Protein AF-A0A383E109-F1 (afdb_monomer_lite)

Sequence (233 aa):
NTAIGGTLKYITQDADLDGRSVMSASGLGFDLGLLAPLPRGFRLGVAIQDLGGTSIGHDGGVSEQIFDARWRIGIAHKPVEGLTLAADVDDHLRLGAEYWIRGQLALRAGLRTVLDTPESRGDATTPSVGFGVKYRFATLEYAYEQHPVLDATHYTSLSLAYNSKIVEIKDATVRPNPIFRSLYPHYQESEFFDVVLSNSSPQPLDVTVGLMLPRTMSVPHTERVTLPPQSTE

Foldseek 3Di:
DKDKDKDKDKDWDWDDDPNDTPWTWIWIKMKIKIWDADPPAKIKIKIKIRVPFTWIQTPVGDIDRPDDIWIKIKMWGDPDPQWIWMWMDTQKTKTKIWGADVVFKIKIKMWIAGDPDPVCRPQRIKIKIKIWGDDDQKIWIWMWIPHSPDHIDIDIDIGGHDDPPQKDFPDKDFADDPDDPVCVVVVVPDDGIDTDMAGAAQQWDWDKDWADDPPPDPGTDIDIDTHHGHDPD

pLDDT: mean 80.36, std 13.73, range [40.09, 97.25]

Organism: NCBI:txid408172

Radius of gyration: 26.91 Å; chains: 1; bounding box: 82×35×68 Å

Secondary structure (DSSP, 8-state):
--EEEEEEEEEEEEEEETTEEEEEEEEEEEEEEEEEEEGGGEEEEEEEESTT-EEEEETTS-EEEEE--EEEEEEEE--STTEEEEEEESSEEEEEEEEEETTTEEEEEEEEEE-S-TT-TTTSEEEEEEEEEEETTEEEEEEEE--SSSPPEEEEEEEE-----SEEEEEEEE------GGGTTHHHHS--EEEEEEE-SSS-EEEEEEE--TTT-SS-EEEEEEEPPPP--

Structure (mmCIF, N/CA/C/O backbone):
data_AF-A0A383E109-F1
#
_entry.id   AF-A0A383E109-F1
#
loop_
_atom_site.group_PDB
_atom_site.id
_atom_site.type_symbol
_atom_site.label_atom_id
_atom_site.label_alt_id
_atom_site.label_comp_id
_atom_site.label_asym_id
_atom_site.label_entity_id
_atom_site.label_seq_id
_atom_site.pdbx_PDB_ins_code
_atom_site.Cartn_x
_atom_site.Cartn_y
_atom_site.Cartn_z
_atom_site.occupancy
_atom_site.B_iso_or_equiv
_atom_site.auth_seq_id
_atom_site.auth_comp_id
_atom_site.auth_asym_id
_atom_site.auth_atom_id
_atom_site.pdbx_PDB_model_num
ATOM 1 N N . ASN A 1 1 ? -13.876 13.480 0.488 1.00 76.38 1 ASN A N 1
ATOM 2 C CA . ASN A 1 1 ? -13.069 12.237 0.472 1.00 76.38 1 ASN A CA 1
ATOM 3 C C . ASN A 1 1 ? -12.192 12.056 -0.764 1.00 76.38 1 ASN A C 1
ATOM 5 O O . ASN A 1 1 ? -11.519 11.037 -0.833 1.00 76.38 1 ASN A O 1
ATOM 9 N N . THR A 1 2 ? -12.148 12.992 -1.715 1.00 89.44 2 THR A N 1
ATOM 10 C CA . THR A 1 2 ? -11.113 12.974 -2.761 1.00 89.44 2 THR A CA 1
ATOM 11 C C . THR A 1 2 ? -9.800 13.484 -2.176 1.00 89.44 2 THR A C 1
ATOM 13 O O . THR A 1 2 ? -9.819 14.465 -1.432 1.00 89.44 2 THR A O 1
ATOM 16 N N . ALA A 1 3 ? -8.693 12.817 -2.484 1.00 93.31 3 ALA A N 1
ATOM 17 C CA . ALA A 1 3 ? -7.350 13.200 -2.067 1.00 93.31 3 ALA A CA 1
ATOM 18 C C . ALA A 1 3 ? -6.482 13.468 -3.299 1.00 93.31 3 ALA A C 1
ATOM 20 O O . ALA A 1 3 ? -6.615 12.791 -4.318 1.00 93.31 3 ALA A O 1
ATOM 21 N N . ILE A 1 4 ? -5.600 14.455 -3.184 1.00 94.19 4 ILE A N 1
ATOM 22 C CA . ILE A 1 4 ? -4.602 14.804 -4.193 1.00 94.19 4 ILE A CA 1
ATOM 23 C C . ILE A 1 4 ? -3.247 14.784 -3.489 1.00 94.19 4 ILE A C 1
ATOM 25 O O . ILE A 1 4 ? -3.134 15.268 -2.362 1.00 94.19 4 ILE A O 1
ATOM 29 N N . GLY A 1 5 ? -2.246 14.195 -4.131 1.00 92.69 5 GLY A N 1
ATOM 30 C CA . GLY A 1 5 ? -0.878 14.120 -3.636 1.00 92.69 5 GLY A CA 1
ATOM 31 C C . GLY A 1 5 ? 0.108 14.519 -4.724 1.00 92.69 5 GLY A C 1
ATOM 32 O O . GLY A 1 5 ? -0.150 14.315 -5.908 1.00 92.69 5 GLY A O 1
ATOM 33 N N . GLY A 1 6 ? 1.234 15.087 -4.311 1.00 93.19 6 GLY A N 1
ATOM 34 C CA . GLY A 1 6 ? 2.374 15.362 -5.177 1.00 93.19 6 GLY A CA 1
ATOM 35 C C . GLY A 1 6 ? 3.647 14.826 -4.539 1.00 93.19 6 GLY A C 1
ATOM 36 O O . GLY A 1 6 ? 3.724 14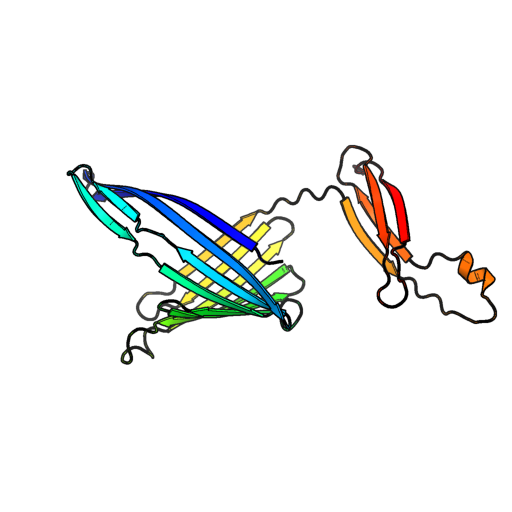.694 -3.315 1.00 93.19 6 GLY A O 1
ATOM 37 N N . THR A 1 7 ? 4.639 14.475 -5.348 1.00 92.75 7 THR A N 1
ATOM 38 C CA . THR A 1 7 ? 5.936 13.994 -4.855 1.00 92.75 7 THR A CA 1
ATOM 39 C C . THR A 1 7 ? 7.057 14.564 -5.709 1.00 92.75 7 THR A C 1
ATOM 41 O O . THR A 1 7 ? 6.952 14.592 -6.929 1.00 92.75 7 THR A O 1
ATOM 44 N N . LEU A 1 8 ? 8.127 15.015 -5.055 1.00 89.38 8 LEU A N 1
ATOM 45 C CA . LEU A 1 8 ? 9.370 15.429 -5.697 1.00 89.38 8 LEU A CA 1
ATOM 46 C C . LEU A 1 8 ? 10.432 14.367 -5.409 1.00 89.38 8 LEU A C 1
ATOM 48 O O . LEU A 1 8 ? 10.624 13.983 -4.254 1.00 89.38 8 LEU A O 1
ATOM 52 N N . LYS A 1 9 ? 11.110 13.902 -6.453 1.00 87.69 9 LYS A N 1
ATOM 53 C CA . LYS A 1 9 ? 12.189 12.918 -6.373 1.00 87.69 9 LYS A CA 1
ATOM 54 C C . LYS A 1 9 ? 13.491 13.563 -6.824 1.00 87.69 9 LYS A C 1
ATOM 56 O O . LYS A 1 9 ? 13.505 14.281 -7.820 1.00 87.69 9 LYS A O 1
ATOM 61 N N . TYR A 1 10 ? 14.574 13.260 -6.120 1.00 85.38 10 TYR A N 1
ATOM 62 C CA . TYR A 1 10 ? 15.937 13.528 -6.563 1.00 85.38 10 TYR A CA 1
ATOM 63 C C . TYR A 1 10 ? 16.624 12.183 -6.774 1.00 85.38 10 TYR A C 1
ATOM 65 O O . TYR A 1 10 ? 16.681 11.370 -5.850 1.00 85.38 10 TYR A O 1
ATOM 73 N N . ILE A 1 11 ? 17.057 11.927 -8.004 1.00 82.38 11 ILE A N 1
ATOM 74 C CA . ILE A 1 11 ? 17.643 10.657 -8.429 1.00 82.38 11 ILE A CA 1
ATOM 75 C C . ILE A 1 11 ? 19.121 10.899 -8.686 1.00 82.38 11 ILE A C 1
ATOM 77 O O . ILE A 1 11 ? 19.476 11.839 -9.391 1.00 82.38 11 ILE A O 1
ATOM 81 N N . THR A 1 12 ? 19.962 10.037 -8.127 1.00 81.69 12 THR A N 1
ATOM 82 C CA . THR A 1 12 ? 21.400 9.986 -8.391 1.00 81.69 12 THR A CA 1
ATOM 83 C C . THR A 1 12 ? 21.756 8.585 -8.855 1.00 81.69 12 THR A C 1
ATOM 85 O O . THR A 1 12 ? 21.369 7.608 -8.211 1.00 81.69 12 THR A O 1
ATOM 88 N N . GLN A 1 13 ? 22.479 8.487 -9.960 1.00 77.94 13 GLN A N 1
ATOM 89 C CA . GLN A 1 13 ? 22.936 7.240 -10.538 1.00 77.94 13 GLN A CA 1
ATOM 90 C C . GLN A 1 13 ? 24.437 7.326 -10.757 1.00 77.94 13 GLN A C 1
ATOM 92 O O . GLN A 1 13 ? 24.917 8.198 -11.476 1.00 77.94 13 GLN A O 1
ATOM 97 N N . ASP A 1 14 ? 25.145 6.377 -10.161 1.00 79.00 14 ASP A N 1
ATOM 98 C CA . ASP A 1 14 ? 26.567 6.182 -10.371 1.00 79.00 14 ASP A CA 1
ATOM 99 C C . ASP A 1 14 ? 26.779 4.764 -10.907 1.00 79.00 14 ASP A C 1
ATOM 101 O O . ASP A 1 14 ? 26.267 3.792 -10.342 1.00 79.00 14 ASP A O 1
ATOM 105 N N . ALA A 1 15 ? 27.504 4.646 -12.016 1.00 76.19 15 ALA A N 1
ATOM 106 C CA . ALA A 1 15 ? 27.939 3.377 -12.578 1.00 76.19 15 ALA A CA 1
ATOM 107 C C . ALA A 1 15 ? 29.466 3.369 -12.692 1.00 76.19 15 ALA A C 1
ATOM 109 O O . ALA A 1 15 ? 30.075 4.220 -13.348 1.00 76.19 15 ALA A O 1
ATOM 110 N N . ASP A 1 16 ? 30.068 2.375 -12.049 1.00 77.62 16 ASP A N 1
ATOM 111 C CA . ASP A 1 16 ? 31.503 2.128 -12.056 1.00 77.62 16 ASP A CA 1
ATOM 112 C C . ASP A 1 16 ? 31.782 0.856 -12.866 1.00 77.62 16 ASP A C 1
ATOM 114 O O . ASP A 1 16 ? 31.075 -0.148 -12.723 1.00 77.62 16 ASP A O 1
ATOM 118 N N . LEU A 1 17 ? 32.792 0.905 -13.733 1.00 67.00 17 LEU A N 1
ATOM 119 C CA . LEU A 1 17 ? 33.285 -0.254 -14.465 1.00 67.00 17 LEU A CA 1
ATOM 120 C C . LEU A 1 17 ? 34.799 -0.338 -14.258 1.00 67.00 17 LEU A C 1
ATOM 122 O O . LEU A 1 17 ? 35.546 0.548 -14.672 1.00 67.00 17 LEU A O 1
ATOM 126 N N . ASP A 1 18 ? 35.244 -1.407 -13.599 1.00 72.25 18 ASP A N 1
ATOM 127 C CA . ASP A 1 18 ? 36.653 -1.670 -13.278 1.00 72.25 18 ASP A CA 1
ATOM 128 C C . ASP A 1 18 ? 37.367 -0.536 -12.502 1.00 72.25 18 ASP A C 1
ATOM 130 O O . ASP A 1 18 ? 38.551 -0.261 -12.716 1.00 72.25 18 ASP A O 1
ATOM 134 N N . GLY A 1 19 ? 36.665 0.121 -11.569 1.00 64.44 19 GLY A N 1
ATOM 135 C CA . GLY A 1 19 ? 37.231 1.156 -10.690 1.00 64.44 19 GLY A CA 1
ATOM 136 C C . GLY A 1 19 ? 37.414 2.515 -11.370 1.00 64.44 19 GLY A C 1
ATOM 137 O O . GLY A 1 19 ? 38.199 3.351 -10.908 1.00 64.44 19 GLY A O 1
ATOM 138 N N . ARG A 1 20 ? 36.725 2.729 -12.493 1.00 57.44 20 ARG A N 1
ATOM 139 C CA . ARG A 1 20 ? 36.582 4.017 -13.165 1.00 57.44 20 ARG A CA 1
ATOM 140 C C . ARG A 1 20 ? 35.095 4.328 -13.253 1.00 57.44 20 ARG A C 1
ATOM 142 O O . ARG A 1 20 ? 34.349 3.616 -13.917 1.00 57.44 20 ARG A O 1
ATOM 149 N N . SER A 1 21 ? 34.692 5.434 -12.633 1.00 57.88 21 SER A N 1
ATOM 150 C CA . SER A 1 21 ? 33.349 5.988 -12.805 1.00 57.88 21 SER A CA 1
ATOM 151 C C . SER A 1 21 ? 33.123 6.295 -14.288 1.00 57.88 21 SER A C 1
ATOM 153 O O . SER A 1 21 ? 33.803 7.151 -14.861 1.00 57.88 21 SER A O 1
ATOM 155 N N . VAL A 1 22 ? 32.229 5.534 -14.922 1.00 62.44 22 VAL A N 1
ATOM 156 C CA . VAL A 1 22 ? 31.880 5.674 -16.346 1.00 62.44 22 VAL A CA 1
ATOM 157 C C . VAL A 1 22 ? 30.635 6.545 -16.501 1.00 62.44 22 VAL A C 1
ATOM 159 O O . VAL A 1 22 ? 30.441 7.170 -17.542 1.00 62.44 22 VAL A O 1
ATOM 162 N N . MET A 1 23 ? 29.802 6.624 -15.461 1.00 60.00 23 MET A N 1
ATOM 163 C CA . MET A 1 23 ? 28.564 7.391 -15.475 1.00 60.00 23 MET A CA 1
ATOM 164 C C . MET A 1 23 ? 28.286 7.932 -14.075 1.00 60.00 23 MET A C 1
ATOM 166 O O . MET A 1 23 ? 28.129 7.154 -13.142 1.00 60.00 23 MET A O 1
ATOM 170 N N . SER A 1 24 ? 28.199 9.254 -13.948 1.00 65.62 24 SER A N 1
ATOM 171 C CA . SER A 1 24 ? 27.553 9.920 -12.817 1.00 65.62 24 SER A CA 1
ATOM 172 C C . SER A 1 24 ? 26.467 10.832 -13.369 1.00 65.62 24 SER A C 1
ATOM 174 O O . SER A 1 24 ? 26.611 11.423 -14.449 1.00 65.62 24 SER A O 1
ATOM 176 N N . ALA A 1 25 ? 25.329 10.825 -12.694 1.00 65.50 25 ALA A N 1
ATOM 177 C CA . ALA A 1 25 ? 24.072 11.283 -13.239 1.00 65.50 25 ALA A CA 1
ATOM 178 C C . ALA A 1 25 ? 23.155 11.726 -12.093 1.00 65.50 25 ALA A C 1
ATOM 180 O O . ALA A 1 25 ? 22.870 10.941 -11.193 1.00 65.50 25 ALA A O 1
ATOM 181 N N . SER A 1 26 ? 22.653 12.964 -12.120 1.00 71.94 26 SER A N 1
ATOM 182 C CA . SER A 1 26 ? 21.590 13.402 -11.209 1.00 71.94 26 SER A CA 1
ATOM 183 C C . SER A 1 26 ? 20.429 14.074 -11.936 1.00 71.94 26 SER A C 1
ATOM 185 O O . SER A 1 26 ? 20.621 14.734 -12.957 1.00 71.94 26 SER A O 1
ATOM 187 N N . GLY A 1 27 ? 19.216 13.894 -11.413 1.00 74.00 27 GLY A N 1
ATOM 188 C CA . GLY A 1 27 ? 17.994 14.421 -12.011 1.00 74.00 27 GLY A CA 1
ATOM 189 C C . GLY A 1 27 ? 16.880 14.640 -10.993 1.00 74.00 27 GLY A C 1
ATOM 190 O O . GLY A 1 27 ? 16.868 14.056 -9.907 1.00 74.00 27 GLY A O 1
ATOM 191 N N . LEU A 1 28 ? 15.928 15.497 -11.357 1.00 79.88 28 LEU A N 1
ATOM 192 C CA . LEU A 1 28 ? 14.710 15.741 -10.588 1.00 79.88 28 LEU A CA 1
ATOM 193 C C . LEU A 1 28 ? 13.506 15.140 -11.320 1.00 79.88 28 LEU A C 1
ATOM 195 O O . LEU A 1 28 ? 13.397 15.235 -12.542 1.00 79.88 28 LEU A O 1
ATOM 199 N N . GLY A 1 29 ? 12.601 14.528 -10.565 1.00 82.81 29 GLY A N 1
ATOM 200 C CA . GLY A 1 29 ? 11.341 13.980 -11.063 1.00 82.81 29 GLY A CA 1
ATOM 201 C C . GLY A 1 29 ? 10.171 14.492 -10.236 1.00 82.81 29 GLY A C 1
ATOM 202 O O . GLY A 1 29 ? 10.306 14.717 -9.029 1.00 82.81 29 GLY A O 1
ATOM 203 N N . PHE A 1 30 ? 9.023 14.690 -10.876 1.00 87.62 30 PHE A N 1
ATOM 204 C CA . PHE A 1 30 ? 7.805 15.140 -10.212 1.00 87.6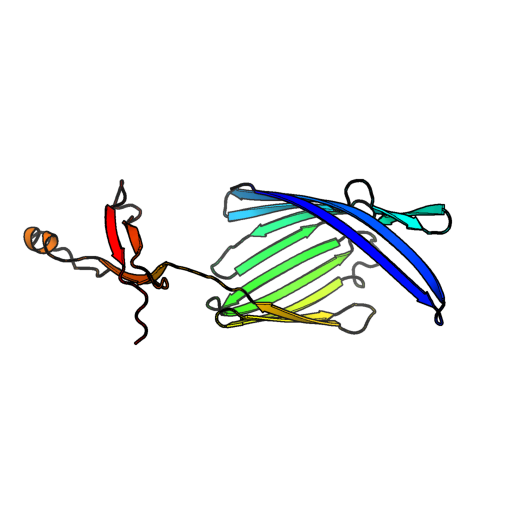2 30 PHE A CA 1
ATOM 205 C C . PHE A 1 30 ? 6.634 14.215 -10.532 1.00 87.62 30 PHE A C 1
ATOM 207 O O . PHE A 1 30 ? 6.348 13.948 -11.697 1.00 87.62 30 PHE A O 1
ATOM 214 N N . ASP A 1 31 ? 5.926 13.785 -9.491 1.00 90.56 31 ASP A N 1
ATOM 215 C CA . ASP A 1 31 ? 4.759 12.915 -9.596 1.00 90.56 31 ASP A CA 1
ATOM 216 C C . ASP A 1 31 ? 3.510 13.610 -9.054 1.00 90.56 31 ASP A C 1
ATOM 218 O O . ASP A 1 31 ? 3.563 14.356 -8.069 1.00 90.56 31 ASP A O 1
ATOM 222 N N . LEU A 1 32 ? 2.363 13.276 -9.641 1.00 92.88 32 LEU A N 1
ATOM 223 C CA . LEU A 1 32 ? 1.038 13.688 -9.192 1.00 92.88 32 LEU A CA 1
ATOM 224 C C . LEU A 1 32 ? 0.111 12.483 -9.062 1.00 92.88 32 LEU A C 1
ATOM 226 O O . LEU A 1 32 ? 0.072 11.611 -9.927 1.00 92.88 32 LEU A O 1
ATOM 230 N N . GLY A 1 33 ? -0.686 12.461 -7.999 1.00 93.44 33 GLY A N 1
ATOM 231 C CA . GLY A 1 33 ? -1.667 11.415 -7.737 1.00 93.44 33 GLY A CA 1
ATOM 232 C C . GLY A 1 33 ? -3.016 11.981 -7.315 1.00 93.44 33 GLY A C 1
ATOM 233 O O . GLY A 1 33 ? -3.094 12.943 -6.552 1.00 93.44 33 GLY A O 1
ATOM 234 N N . LEU A 1 34 ? -4.091 11.352 -7.777 1.00 94.69 34 LEU A N 1
ATOM 235 C CA . LEU A 1 34 ? -5.465 11.631 -7.381 1.00 94.69 34 LEU A CA 1
ATOM 236 C C . LEU A 1 34 ? -6.141 10.330 -6.951 1.00 94.69 34 LEU A C 1
ATOM 238 O O . LEU A 1 34 ? -6.096 9.331 -7.664 1.00 94.69 34 LEU A O 1
ATOM 242 N N . LEU A 1 35 ? -6.814 10.356 -5.803 1.00 95.38 35 LEU A N 1
ATOM 243 C CA . LEU A 1 35 ? -7.632 9.254 -5.305 1.00 95.38 35 LEU A CA 1
ATOM 244 C C . LEU A 1 35 ? -9.052 9.755 -5.042 1.00 95.38 35 LEU A C 1
ATOM 246 O O . LEU A 1 35 ? -9.264 10.618 -4.191 1.00 95.38 35 LEU A O 1
ATOM 250 N N . ALA A 1 36 ? -10.036 9.189 -5.734 1.00 93.50 36 ALA A N 1
ATOM 251 C CA . ALA A 1 36 ? -11.440 9.553 -5.598 1.00 93.50 36 ALA A CA 1
ATOM 252 C C . ALA A 1 36 ? -12.293 8.335 -5.201 1.00 93.50 36 ALA A C 1
ATOM 254 O O . ALA A 1 36 ? -12.221 7.289 -5.848 1.00 93.50 36 ALA A O 1
ATOM 255 N N . PRO A 1 37 ? -13.134 8.430 -4.157 1.00 93.06 37 PRO A N 1
ATOM 256 C CA . PRO A 1 37 ? -14.138 7.410 -3.890 1.00 93.06 37 PRO A CA 1
ATOM 257 C C . PRO A 1 37 ? -15.280 7.522 -4.905 1.00 93.06 37 PRO A C 1
ATOM 259 O O . PRO A 1 37 ? -15.771 8.615 -5.188 1.00 93.06 37 PRO A O 1
ATOM 262 N N . LEU A 1 38 ? -15.734 6.383 -5.413 1.00 90.88 38 LEU A N 1
ATOM 263 C CA . LEU A 1 38 ? -16.896 6.263 -6.286 1.00 90.88 38 LEU A CA 1
ATOM 264 C C . LEU A 1 38 ? -18.084 5.655 -5.514 1.00 90.88 38 LEU A C 1
ATOM 266 O O . LEU A 1 38 ? -17.898 5.013 -4.472 1.00 90.88 38 LEU A O 1
ATOM 270 N N . PRO A 1 39 ? -19.324 5.830 -6.009 1.00 87.25 39 PRO A N 1
ATOM 271 C CA . PRO A 1 39 ? -20.499 5.174 -5.442 1.00 87.25 39 PRO A CA 1
ATOM 272 C C . PRO A 1 39 ? -20.322 3.651 -5.351 1.00 87.25 39 PRO A C 1
ATOM 274 O O . PRO A 1 39 ? -19.577 3.057 -6.126 1.00 87.25 39 PRO A O 1
ATOM 277 N N . ARG A 1 40 ? -21.055 3.002 -4.434 1.00 84.12 40 ARG A N 1
ATOM 278 C CA . ARG A 1 40 ? -21.027 1.537 -4.217 1.00 84.12 40 ARG A CA 1
ATOM 279 C C . ARG A 1 40 ? -19.680 0.984 -3.718 1.00 84.12 40 ARG A C 1
ATOM 281 O O . ARG A 1 40 ? -19.381 -0.184 -3.924 1.00 84.12 40 ARG A O 1
ATOM 288 N N . GLY A 1 41 ? -18.868 1.806 -3.048 1.00 84.25 41 GLY A N 1
ATOM 289 C CA . GLY A 1 41 ? -17.635 1.349 -2.393 1.00 84.25 41 GLY A CA 1
ATOM 290 C C . GLY A 1 41 ? -16.455 1.115 -3.341 1.00 84.25 41 GLY A C 1
ATOM 291 O O . GLY A 1 41 ? -15.490 0.453 -2.959 1.00 84.25 41 GLY A O 1
ATOM 292 N N . PHE A 1 42 ? -16.519 1.640 -4.566 1.00 91.88 42 PHE A N 1
ATOM 293 C CA . PHE A 1 42 ? -15.377 1.680 -5.477 1.00 91.88 42 PHE A CA 1
ATOM 294 C C . PHE A 1 42 ? -14.443 2.843 -5.130 1.00 91.88 42 PHE A C 1
ATOM 296 O O . PHE A 1 42 ? -14.856 3.858 -4.564 1.00 91.88 42 PHE A O 1
ATOM 303 N N . ARG A 1 43 ? -13.167 2.712 -5.476 1.00 94.00 43 ARG A N 1
ATOM 304 C CA . ARG A 1 43 ? -12.165 3.779 -5.392 1.00 94.00 43 ARG A CA 1
ATOM 305 C C . ARG A 1 43 ? -11.420 3.839 -6.707 1.00 94.00 43 ARG A C 1
ATOM 307 O O . ARG A 1 43 ? -10.978 2.803 -7.183 1.00 94.00 43 ARG A O 1
ATOM 314 N N . LEU A 1 44 ? -11.287 5.031 -7.261 1.00 94.75 44 LEU A N 1
ATOM 315 C CA . LEU A 1 44 ? -10.520 5.298 -8.464 1.00 94.75 44 LEU A CA 1
ATOM 316 C C . LEU A 1 44 ? -9.232 6.021 -8.077 1.00 94.75 44 LEU A C 1
ATOM 318 O O . LEU A 1 44 ? -9.257 6.948 -7.265 1.00 94.75 44 LEU A O 1
ATOM 322 N N . GLY A 1 45 ? -8.121 5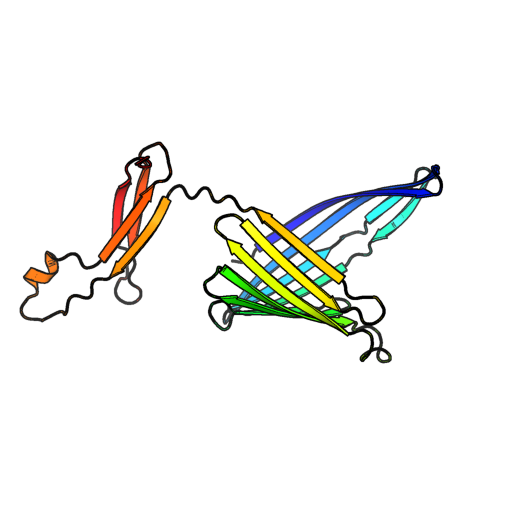.574 -8.641 1.00 94.44 45 GLY A N 1
ATOM 323 C CA . GLY A 1 45 ? -6.811 6.189 -8.509 1.00 94.44 45 GLY A CA 1
ATOM 324 C C . GLY A 1 45 ? -6.273 6.563 -9.881 1.00 94.44 45 GLY A C 1
ATOM 325 O O . GLY A 1 45 ? -6.385 5.780 -10.820 1.00 94.44 45 GLY A O 1
ATOM 326 N N . VAL A 1 46 ? -5.686 7.745 -9.993 1.00 94.44 46 VAL A N 1
ATOM 327 C CA . VAL A 1 46 ? -4.914 8.172 -11.162 1.00 94.44 46 VAL A CA 1
ATOM 328 C C . VAL A 1 46 ? -3.562 8.644 -10.662 1.00 94.44 46 VAL A C 1
ATOM 330 O O . VAL A 1 46 ? -3.503 9.415 -9.706 1.00 94.44 46 VAL A O 1
ATOM 333 N N . ALA A 1 47 ? -2.489 8.183 -11.286 1.00 93.19 47 ALA A N 1
ATOM 334 C CA . ALA A 1 47 ? -1.135 8.628 -11.004 1.00 93.19 47 ALA A CA 1
ATOM 335 C C . ALA A 1 47 ? -0.441 8.997 -12.313 1.00 93.19 47 ALA A C 1
ATOM 337 O O . ALA A 1 47 ? -0.576 8.292 -13.311 1.00 93.19 47 ALA A O 1
ATOM 338 N N . ILE A 1 48 ? 0.294 10.100 -12.295 1.00 90.00 48 ILE A N 1
ATOM 339 C CA . ILE A 1 48 ? 1.176 10.529 -13.374 1.00 90.00 48 ILE A CA 1
ATOM 340 C C . ILE A 1 48 ? 2.560 10.678 -12.752 1.00 90.00 48 ILE A C 1
ATOM 342 O O . ILE A 1 48 ? 2.717 11.393 -11.762 1.00 90.00 48 ILE A O 1
ATOM 346 N N . GLN A 1 49 ? 3.528 9.954 -13.292 1.00 86.12 49 GLN A N 1
ATOM 347 C CA . GLN A 1 49 ? 4.899 9.886 -12.805 1.00 86.12 49 GLN A CA 1
ATOM 348 C C . GLN A 1 49 ? 5.831 10.581 -13.791 1.00 86.12 49 GLN A C 1
ATOM 350 O O . GLN A 1 49 ? 5.603 10.524 -15.002 1.00 86.12 49 GLN A O 1
ATOM 355 N N . ASP A 1 50 ? 6.870 11.215 -13.251 1.00 80.00 50 ASP A N 1
ATOM 356 C CA . ASP A 1 50 ? 7.953 11.840 -14.016 1.00 80.00 50 ASP A CA 1
ATOM 357 C C . ASP A 1 50 ? 7.439 12.895 -15.025 1.00 80.00 50 ASP A C 1
ATOM 359 O O . ASP A 1 50 ? 7.805 12.946 -16.202 1.00 80.00 50 ASP A O 1
ATOM 363 N N . LEU A 1 51 ? 6.547 13.766 -14.537 1.00 69.69 51 LEU A N 1
ATOM 364 C CA . LEU A 1 51 ? 5.929 14.849 -15.299 1.00 69.69 51 LEU A CA 1
ATOM 365 C C . LEU A 1 51 ? 7.001 15.834 -15.802 1.00 69.69 51 LEU A C 1
ATOM 367 O O . LEU A 1 51 ? 7.629 16.533 -15.009 1.00 69.69 51 LEU A O 1
ATOM 371 N N . GLY A 1 52 ? 7.178 15.913 -17.124 1.00 60.66 52 GLY A N 1
ATOM 372 C CA . GLY A 1 52 ? 8.187 16.766 -17.767 1.00 60.66 52 GLY A CA 1
ATOM 373 C C . GLY A 1 52 ? 9.504 16.063 -18.112 1.00 60.66 52 GLY A C 1
ATOM 374 O O . GLY A 1 52 ? 10.365 16.703 -18.709 1.00 60.66 52 GLY A O 1
ATOM 375 N N . GLY A 1 53 ? 9.627 14.765 -17.803 1.00 59.38 53 GLY A N 1
ATOM 376 C CA . GLY A 1 53 ? 10.821 13.966 -18.066 1.00 59.38 53 GLY A CA 1
ATOM 377 C C . GLY A 1 53 ? 11.931 14.211 -17.046 1.00 59.38 53 GLY A C 1
ATOM 378 O O . GLY A 1 53 ? 12.255 15.351 -16.714 1.00 59.38 53 GLY A O 1
ATOM 379 N N . THR A 1 54 ? 12.550 13.141 -16.546 1.00 58.03 54 THR A N 1
ATOM 380 C CA . THR A 1 54 ? 13.760 13.283 -15.724 1.00 58.03 54 THR A CA 1
ATOM 381 C C . THR A 1 54 ? 14.964 13.355 -16.648 1.00 58.03 54 THR A C 1
ATOM 383 O O . THR A 1 54 ? 15.444 12.342 -17.157 1.00 58.03 54 THR A O 1
ATOM 386 N N . SER A 1 55 ? 15.427 14.579 -16.884 1.00 54.56 55 SER A N 1
ATOM 387 C CA . SER A 1 55 ? 16.666 14.835 -17.608 1.00 54.56 55 SER A CA 1
ATOM 388 C C . SER A 1 55 ? 17.841 14.750 -16.647 1.00 54.56 55 SER A C 1
ATOM 390 O O . SER A 1 55 ? 17.809 15.358 -15.574 1.00 54.56 55 SER A O 1
ATOM 392 N N . ILE A 1 56 ? 18.873 14.013 -17.039 1.00 57.78 56 ILE A N 1
ATOM 393 C CA . ILE A 1 56 ? 20.098 13.884 -16.265 1.00 57.78 56 ILE A CA 1
ATOM 394 C C . ILE A 1 56 ? 21.248 14.546 -17.021 1.00 57.78 56 ILE A C 1
ATOM 396 O O . ILE A 1 56 ? 21.474 14.265 -18.195 1.00 57.78 56 ILE A O 1
ATOM 400 N N . GLY A 1 57 ? 21.959 15.448 -16.342 1.00 54.38 57 GLY A N 1
ATOM 401 C CA . GLY A 1 57 ? 23.204 16.021 -16.840 1.00 54.38 57 GLY A CA 1
ATOM 402 C C . GLY A 1 57 ? 24.387 15.117 -16.507 1.00 54.38 57 GLY A C 1
ATOM 403 O O . GLY A 1 57 ? 24.617 14.820 -15.336 1.00 54.38 57 GLY A O 1
ATOM 404 N N . HIS A 1 58 ? 25.134 14.701 -17.528 1.00 54.59 58 HIS A N 1
ATOM 405 C CA . HIS A 1 58 ? 26.416 14.020 -17.360 1.00 54.59 58 HIS A CA 1
ATOM 406 C C . HIS A 1 58 ? 27.567 15.027 -17.265 1.00 54.59 58 HIS A C 1
ATOM 408 O O . HIS A 1 58 ? 27.547 16.055 -17.946 1.00 54.59 58 HIS A O 1
ATOM 414 N N . ASP A 1 59 ? 28.627 14.690 -16.522 1.00 50.66 59 ASP A N 1
ATOM 415 C CA . ASP A 1 59 ? 29.853 15.506 -16.405 1.00 50.66 59 ASP A CA 1
ATOM 416 C C . ASP A 1 59 ? 30.538 15.796 -17.763 1.00 50.66 59 ASP A C 1
ATOM 418 O O . ASP A 1 59 ? 31.349 16.712 -17.880 1.00 50.66 59 ASP A O 1
ATOM 422 N N . GLY A 1 60 ? 30.176 15.057 -18.821 1.00 52.59 60 GLY A N 1
ATOM 423 C CA . GLY A 1 60 ? 30.594 15.291 -20.209 1.00 52.59 60 GLY A CA 1
ATOM 424 C C . GLY A 1 60 ? 29.761 16.316 -20.999 1.00 52.59 60 GLY A C 1
ATOM 425 O O . GLY A 1 60 ? 30.010 16.489 -22.191 1.00 52.59 60 GLY A O 1
ATOM 426 N N . GLY A 1 61 ? 28.770 16.978 -20.390 1.00 47.50 61 GLY A N 1
ATOM 427 C CA . GLY A 1 61 ? 27.960 18.025 -21.034 1.00 47.50 61 GLY A CA 1
ATOM 428 C C . GLY A 1 61 ? 26.816 17.527 -21.930 1.00 47.50 61 GLY A C 1
ATOM 429 O O . GLY A 1 61 ? 26.191 18.331 -22.620 1.00 47.50 61 GLY A O 1
ATOM 430 N N . VAL A 1 62 ? 26.522 16.224 -21.921 1.00 49.06 62 VAL A N 1
ATOM 431 C CA . VAL A 1 62 ? 25.373 15.628 -22.621 1.00 49.06 62 VAL A CA 1
ATOM 432 C C . VAL A 1 62 ? 24.238 15.432 -21.617 1.00 49.06 62 VAL A C 1
ATOM 434 O O . VAL A 1 62 ? 24.450 14.905 -20.527 1.00 49.06 62 VAL A O 1
ATOM 437 N N . SER A 1 63 ? 23.045 15.898 -21.983 1.00 50.84 63 SER A N 1
ATOM 438 C CA . SER A 1 63 ? 21.822 15.767 -21.193 1.00 50.84 63 SER A CA 1
ATOM 439 C C . SER A 1 63 ? 20.937 14.710 -21.842 1.00 50.84 63 SER A C 1
ATOM 441 O O . SER A 1 63 ? 20.523 14.899 -22.986 1.00 50.84 63 SER A O 1
ATOM 443 N N . GLU A 1 64 ? 20.654 13.617 -21.138 1.00 54.81 64 GLU A N 1
ATOM 444 C CA . GLU A 1 64 ? 19.792 12.534 -21.626 1.00 54.81 64 GLU A CA 1
ATOM 445 C C . GLU A 1 64 ? 18.525 12.440 -20.767 1.00 54.81 64 GLU A C 1
ATOM 447 O O . GLU A 1 64 ? 18.566 12.575 -19.541 1.00 54.81 64 GLU A O 1
ATOM 452 N N . GLN A 1 65 ? 17.377 12.255 -21.419 1.00 53.75 65 GLN A N 1
ATOM 453 C CA . GLN A 1 65 ? 16.103 12.031 -20.746 1.00 53.75 65 GLN A CA 1
ATOM 454 C C . GLN A 1 65 ? 15.993 10.540 -20.416 1.00 53.75 65 GLN A C 1
ATOM 456 O O . GLN A 1 65 ? 15.809 9.723 -21.310 1.00 53.75 65 GLN A O 1
ATOM 461 N N . ILE A 1 66 ? 16.138 10.189 -19.136 1.00 56.28 66 ILE A N 1
ATOM 462 C CA . ILE A 1 66 ? 16.249 8.783 -18.700 1.00 56.28 66 ILE A CA 1
ATOM 463 C C . ILE A 1 66 ? 14.878 8.166 -18.400 1.00 56.28 66 ILE A C 1
ATOM 465 O O . ILE A 1 66 ? 14.676 6.965 -18.579 1.00 56.28 66 ILE A O 1
ATOM 469 N N . PHE A 1 67 ? 13.917 8.982 -17.964 1.00 59.78 67 PHE A N 1
ATOM 470 C CA . PHE A 1 67 ? 12.560 8.527 -17.677 1.00 59.78 67 PHE A CA 1
ATOM 471 C C . PHE A 1 67 ? 11.532 9.317 -18.485 1.00 59.78 67 PHE A C 1
ATOM 473 O O . PHE A 1 67 ? 11.450 10.546 -18.391 1.00 59.78 67 PHE A O 1
ATOM 480 N N . ASP A 1 68 ? 10.737 8.581 -19.262 1.00 64.81 68 ASP A N 1
ATOM 481 C CA . ASP A 1 68 ? 9.541 9.089 -19.926 1.00 64.81 68 ASP A CA 1
ATOM 482 C C . ASP A 1 68 ? 8.389 9.247 -18.934 1.00 64.81 68 ASP A C 1
ATOM 484 O O . ASP A 1 68 ? 8.262 8.481 -17.976 1.00 64.81 68 ASP A O 1
ATOM 488 N N . ALA A 1 69 ? 7.517 10.222 -19.197 1.00 74.44 69 ALA A N 1
ATOM 489 C CA . ALA A 1 69 ? 6.329 10.447 -18.388 1.00 74.44 69 ALA A CA 1
ATOM 490 C C . ALA A 1 69 ? 5.396 9.230 -18.466 1.00 74.44 69 ALA A C 1
ATOM 492 O O . ALA A 1 69 ? 4.939 8.845 -19.546 1.00 74.44 69 ALA A O 1
ATOM 493 N N . ARG A 1 70 ? 5.076 8.643 -17.310 1.00 83.56 70 ARG A N 1
ATOM 494 C CA . ARG A 1 70 ? 4.199 7.469 -17.208 1.00 83.56 70 ARG A CA 1
ATOM 495 C C . ARG A 1 70 ? 2.885 7.842 -16.561 1.00 83.56 70 ARG A C 1
ATOM 497 O O . ARG A 1 70 ? 2.829 8.671 -15.657 1.00 83.56 70 ARG A O 1
ATOM 504 N N . TRP A 1 71 ? 1.813 7.196 -16.985 1.00 89.38 71 TRP A N 1
ATOM 505 C CA . TRP A 1 71 ? 0.499 7.351 -16.376 1.00 89.38 71 TRP A CA 1
ATOM 506 C C . TRP A 1 71 ? -0.019 5.990 -15.930 1.00 89.38 71 TRP A C 1
ATOM 508 O O . TRP A 1 71 ? 0.304 4.962 -16.517 1.00 89.38 71 TRP A O 1
ATOM 518 N N . ARG A 1 72 ? -0.823 5.982 -14.870 1.00 92.12 72 ARG A N 1
ATOM 519 C CA . ARG A 1 72 ? -1.499 4.789 -14.370 1.00 92.12 72 ARG A CA 1
ATOM 520 C C . ARG A 1 72 ? -2.888 5.147 -13.891 1.00 92.12 72 ARG A C 1
ATOM 522 O O . ARG A 1 72 ? -3.071 6.118 -13.154 1.00 92.12 72 ARG A O 1
ATOM 529 N N . ILE A 1 73 ? -3.858 4.322 -14.260 1.00 94.56 73 ILE A N 1
ATOM 530 C CA . ILE A 1 73 ? -5.235 4.434 -13.784 1.00 94.56 73 ILE A CA 1
ATOM 531 C C . ILE A 1 73 ? -5.614 3.118 -13.121 1.00 94.56 73 ILE A C 1
ATOM 533 O O . ILE A 1 73 ? -5.394 2.050 -13.681 1.00 94.56 73 ILE A O 1
ATOM 537 N N . GLY A 1 74 ? -6.189 3.187 -11.926 1.00 94.69 74 GLY A N 1
ATOM 538 C CA . GLY A 1 74 ? -6.586 2.016 -11.158 1.00 94.69 74 GLY A CA 1
ATOM 539 C C . GLY A 1 74 ? -7.965 2.157 -10.538 1.00 94.69 74 GLY A C 1
ATOM 540 O O . GLY A 1 74 ? -8.428 3.255 -10.223 1.00 94.69 74 GLY A O 1
ATOM 541 N N . ILE A 1 75 ? -8.617 1.021 -10.332 1.00 96.12 75 ILE A N 1
ATOM 542 C CA . ILE A 1 75 ? -9.865 0.899 -9.596 1.00 96.12 75 ILE A CA 1
ATOM 543 C C . ILE A 1 75 ? -9.727 -0.178 -8.523 1.00 96.12 75 ILE A C 1
ATOM 545 O O . ILE A 1 75 ? -9.136 -1.230 -8.749 1.00 96.12 75 ILE A O 1
ATOM 549 N N . ALA A 1 76 ? -10.291 0.072 -7.347 1.00 95.94 76 ALA A N 1
ATOM 550 C CA . ALA A 1 76 ? -10.337 -0.890 -6.259 1.00 95.94 76 ALA A CA 1
ATOM 551 C C . ALA A 1 76 ? -11.740 -0.984 -5.660 1.00 95.94 76 ALA A C 1
ATOM 553 O O . ALA A 1 76 ? -12.481 0.001 -5.606 1.00 95.94 76 ALA A O 1
ATOM 554 N N . HIS A 1 77 ? -12.094 -2.168 -5.175 1.00 94.69 77 HIS A N 1
ATOM 555 C CA . HIS A 1 77 ? -13.370 -2.447 -4.533 1.00 94.69 77 HIS A CA 1
ATOM 556 C C . HIS A 1 77 ? -13.182 -3.363 -3.323 1.00 94.69 77 HIS A C 1
ATOM 558 O O . HIS A 1 77 ? -12.360 -4.277 -3.344 1.00 94.69 77 HIS A O 1
ATOM 564 N N . LYS A 1 78 ? -13.960 -3.122 -2.265 1.00 93.44 78 LYS A N 1
ATOM 565 C CA . LYS A 1 78 ? -13.959 -3.933 -1.041 1.00 93.44 78 LYS A CA 1
ATOM 566 C C . LYS A 1 78 ? -15.330 -4.586 -0.857 1.00 93.44 78 LYS A C 1
ATOM 568 O O . LYS A 1 78 ? -16.182 -3.983 -0.206 1.00 93.44 78 LYS A O 1
ATOM 573 N N . PRO A 1 79 ? -15.575 -5.758 -1.470 1.00 89.00 79 PRO A N 1
ATOM 574 C CA . PRO A 1 79 ? -16.896 -6.383 -1.454 1.00 89.00 79 PRO A CA 1
ATOM 575 C C . PRO A 1 79 ? -17.258 -6.974 -0.085 1.00 89.00 79 PRO A C 1
ATOM 577 O O . PRO A 1 79 ? -18.418 -6.930 0.312 1.00 89.00 79 PRO A O 1
ATOM 580 N N . VAL A 1 80 ? -16.273 -7.514 0.642 1.00 90.12 80 VAL A N 1
ATOM 581 C CA . VAL A 1 80 ? -16.440 -8.085 1.987 1.00 90.12 80 VAL A CA 1
ATOM 582 C C . VAL A 1 80 ? -15.341 -7.586 2.917 1.00 90.12 80 VAL A C 1
ATOM 584 O O . VAL A 1 80 ? -14.298 -7.106 2.465 1.00 90.12 80 VAL A O 1
ATOM 587 N N . GLU A 1 81 ? -15.564 -7.694 4.226 1.00 86.81 81 GLU A N 1
ATOM 588 C CA . GLU A 1 81 ? -14.562 -7.308 5.215 1.00 86.81 81 GLU A CA 1
ATOM 589 C C . GLU A 1 81 ? -13.275 -8.125 5.036 1.00 86.81 81 GLU A C 1
ATOM 591 O O . GLU A 1 81 ? -13.296 -9.347 4.886 1.00 86.81 81 GLU A O 1
ATOM 596 N N . GLY A 1 82 ? -12.144 -7.421 4.989 1.00 87.56 82 GLY A N 1
ATOM 597 C CA . GLY A 1 82 ? -10.831 -8.012 4.755 1.00 87.56 82 GLY A CA 1
ATOM 598 C C . GLY A 1 82 ? -10.479 -8.262 3.285 1.00 87.56 82 GLY A C 1
ATOM 599 O O . GLY A 1 82 ? -9.288 -8.317 3.005 1.00 87.56 82 GLY A O 1
ATOM 600 N N . LEU A 1 83 ? -11.435 -8.348 2.346 1.00 93.31 83 LEU A N 1
ATOM 601 C CA . LEU A 1 83 ? -11.149 -8.567 0.917 1.00 93.31 83 LEU A CA 1
ATOM 602 C C . LEU A 1 83 ? -11.091 -7.246 0.144 1.00 93.31 83 LEU A C 1
ATOM 604 O O . LEU A 1 83 ? -12.043 -6.464 0.141 1.00 93.31 83 LEU A O 1
ATOM 608 N N . THR A 1 84 ? -9.997 -7.032 -0.576 1.00 95.00 84 THR A N 1
ATOM 609 C CA . THR A 1 84 ? -9.811 -5.925 -1.513 1.00 95.00 84 THR A CA 1
ATOM 610 C C . THR A 1 84 ? -9.469 -6.492 -2.879 1.00 95.00 84 THR A C 1
ATOM 612 O O . THR A 1 84 ? -8.520 -7.255 -3.014 1.00 95.00 84 THR A O 1
ATOM 615 N N . LEU A 1 85 ? -10.231 -6.102 -3.893 1.00 95.81 85 LEU A N 1
ATOM 616 C CA . LEU A 1 85 ? -9.935 -6.384 -5.293 1.00 95.81 85 LEU A CA 1
ATOM 617 C C . LEU A 1 85 ? -9.464 -5.094 -5.947 1.00 95.81 85 LEU A C 1
ATOM 619 O O . LEU A 1 85 ? -10.051 -4.037 -5.705 1.00 95.81 85 LEU A O 1
ATOM 623 N N . ALA A 1 86 ? -8.427 -5.175 -6.765 1.00 96.12 86 ALA A N 1
ATOM 624 C CA . ALA A 1 86 ? -7.888 -4.040 -7.490 1.00 96.12 86 ALA A CA 1
ATOM 625 C C . ALA A 1 86 ? -7.553 -4.429 -8.928 1.00 96.12 86 ALA A C 1
ATOM 627 O O . ALA A 1 86 ? -7.151 -5.557 -9.209 1.00 96.12 86 ALA A O 1
ATOM 628 N N . ALA A 1 87 ? -7.724 -3.474 -9.829 1.00 95.19 87 ALA A N 1
ATOM 629 C CA . ALA A 1 87 ? -7.290 -3.568 -11.207 1.00 95.19 87 ALA A CA 1
ATOM 630 C C . ALA A 1 87 ? -6.653 -2.240 -11.600 1.00 95.19 87 ALA A C 1
ATOM 632 O O . ALA A 1 87 ? -7.195 -1.183 -11.272 1.00 95.19 87 ALA A O 1
ATOM 633 N N . ASP A 1 88 ? -5.530 -2.281 -12.300 1.00 94.19 88 ASP A N 1
ATOM 634 C CA . ASP A 1 88 ? -4.903 -1.088 -12.853 1.00 94.19 88 ASP A CA 1
ATOM 635 C C . ASP A 1 88 ? -4.421 -1.310 -14.282 1.00 94.19 88 ASP A C 1
ATOM 637 O O . ASP A 1 88 ? -4.223 -2.441 -14.733 1.00 94.19 88 ASP A O 1
ATOM 641 N N . VAL A 1 89 ? -4.329 -0.200 -15.006 1.00 91.81 89 VAL A N 1
ATOM 642 C CA . VAL A 1 89 ? -3.914 -0.145 -16.398 1.00 91.81 89 VAL A CA 1
ATOM 643 C C . VAL A 1 89 ? -2.905 0.983 -16.594 1.00 91.81 89 VAL A C 1
ATOM 645 O O . VAL A 1 89 ? -3.114 2.126 -16.172 1.00 91.81 89 VAL A O 1
ATOM 648 N N . ASP A 1 90 ? -1.799 0.611 -17.219 1.00 87.12 90 ASP A N 1
ATOM 649 C CA . ASP A 1 90 ? -0.839 1.469 -17.907 1.00 87.12 90 ASP A CA 1
ATOM 650 C C . ASP A 1 90 ? -0.481 0.763 -19.233 1.00 87.12 90 ASP A C 1
ATOM 652 O O . ASP A 1 90 ? -1.382 0.258 -19.904 1.00 87.12 90 ASP A O 1
ATOM 656 N N . ASP A 1 91 ? 0.800 0.623 -19.574 1.00 84.81 91 ASP A N 1
ATOM 657 C CA . ASP A 1 91 ? 1.265 -0.283 -20.644 1.00 84.81 91 ASP A CA 1
ATOM 658 C C . ASP A 1 91 ? 1.074 -1.774 -20.276 1.00 84.81 91 ASP A C 1
ATOM 660 O O . ASP A 1 91 ? 1.242 -2.689 -21.088 1.00 84.81 91 ASP A O 1
ATOM 664 N N . HIS A 1 92 ? 0.718 -2.036 -19.017 1.00 85.62 92 HIS A N 1
ATOM 665 C CA . HIS A 1 92 ? 0.391 -3.339 -18.466 1.00 85.62 92 HIS A CA 1
ATOM 666 C C . HIS A 1 92 ? -1.009 -3.319 -17.861 1.00 85.62 92 HIS A C 1
ATOM 668 O O . HIS A 1 92 ? -1.436 -2.341 -17.248 1.00 85.62 92 HIS A O 1
ATOM 674 N N . LEU A 1 93 ? -1.690 -4.455 -17.960 1.00 88.94 93 LEU A N 1
ATOM 675 C CA . LEU A 1 93 ? -2.878 -4.748 -17.179 1.00 88.94 93 LEU A CA 1
ATOM 676 C C . LEU A 1 93 ? -2.454 -5.485 -15.909 1.00 88.94 93 LEU A C 1
ATOM 678 O O . LEU A 1 93 ? -1.792 -6.525 -15.990 1.00 88.94 93 LEU A O 1
ATOM 682 N N . ARG A 1 94 ? -2.849 -4.977 -14.741 1.00 92.56 94 ARG A N 1
ATOM 683 C CA . ARG A 1 94 ? -2.634 -5.656 -13.459 1.00 92.56 94 ARG A CA 1
ATOM 684 C C . ARG A 1 94 ? -3.961 -5.936 -12.788 1.00 92.56 94 ARG A C 1
ATOM 686 O O . ARG A 1 94 ? -4.830 -5.071 -12.723 1.00 92.56 94 ARG A O 1
ATOM 693 N N . LEU A 1 95 ? -4.097 -7.146 -12.266 1.00 94.31 95 LEU A N 1
ATOM 694 C CA . LEU A 1 95 ? -5.233 -7.582 -11.465 1.00 94.31 95 LEU A CA 1
ATOM 695 C C . LEU A 1 95 ? -4.700 -8.116 -10.143 1.00 94.31 95 LEU A C 1
ATOM 697 O O . LEU A 1 95 ? -3.758 -8.904 -10.134 1.00 94.31 95 LEU A O 1
ATOM 701 N N . GLY A 1 96 ? -5.293 -7.694 -9.033 1.00 95.00 96 GLY A N 1
ATOM 702 C CA . GLY A 1 96 ? -4.841 -8.059 -7.699 1.00 95.00 96 GLY A CA 1
ATOM 703 C C . GLY A 1 96 ? -5.995 -8.305 -6.741 1.00 95.00 96 GLY A C 1
ATOM 704 O O . GLY A 1 96 ? -7.040 -7.654 -6.804 1.00 95.00 96 GLY A O 1
ATOM 705 N N . ALA A 1 97 ? -5.784 -9.238 -5.824 1.00 96.06 97 ALA A N 1
ATOM 706 C CA . ALA A 1 97 ? -6.668 -9.505 -4.706 1.00 96.06 97 ALA A CA 1
ATOM 707 C C . ALA A 1 97 ? -5.851 -9.574 -3.413 1.00 96.06 97 ALA A C 1
ATOM 709 O O . ALA A 1 97 ? -4.797 -10.205 -3.361 1.00 96.06 97 ALA A O 1
ATOM 710 N N . GLU A 1 98 ? -6.355 -8.940 -2.362 1.00 97.25 98 GLU A N 1
ATOM 711 C CA . GLU A 1 98 ? -5.791 -8.963 -1.015 1.00 97.25 98 GLU A CA 1
ATOM 712 C C . GLU A 1 98 ? -6.875 -9.389 -0.029 1.00 97.25 98 GLU A C 1
ATOM 714 O O . GLU A 1 98 ? -7.951 -8.795 -0.013 1.00 97.25 98 GLU A O 1
ATOM 719 N N . TYR A 1 99 ? -6.590 -10.376 0.818 1.00 95.56 99 TYR A N 1
ATOM 720 C CA . TYR A 1 99 ? -7.481 -10.824 1.879 1.00 95.56 99 TYR A CA 1
ATOM 721 C C . TYR A 1 99 ? -6.800 -10.798 3.248 1.00 95.56 99 TYR A C 1
ATOM 723 O O . TYR A 1 99 ? -5.800 -11.480 3.466 1.00 95.56 99 TYR A O 1
ATOM 731 N N . TRP A 1 100 ? -7.372 -10.043 4.185 1.00 94.88 100 TRP A N 1
ATOM 732 C CA . TRP A 1 100 ? -6.930 -9.976 5.575 1.00 94.88 100 TRP A CA 1
ATOM 733 C C . TRP A 1 100 ? -7.776 -10.863 6.485 1.00 94.88 100 TRP A C 1
ATOM 735 O O . TRP A 1 100 ? -8.946 -10.583 6.745 1.00 94.88 100 TRP A O 1
ATOM 745 N N . ILE A 1 101 ? -7.150 -11.881 7.066 1.00 92.00 101 ILE A N 1
ATOM 746 C CA . ILE A 1 101 ? -7.753 -12.750 8.073 1.00 92.00 101 ILE A CA 1
ATOM 747 C C . ILE A 1 101 ? -7.532 -12.110 9.445 1.00 92.00 101 ILE A C 1
ATOM 749 O O . ILE A 1 101 ? -6.397 -11.990 9.920 1.00 92.00 101 ILE A O 1
ATOM 753 N N . ARG A 1 102 ? -8.630 -11.674 10.080 1.00 87.19 102 ARG A N 1
ATOM 754 C CA . ARG A 1 102 ? -8.647 -11.038 11.417 1.00 87.19 102 ARG A CA 1
ATOM 755 C C . ARG A 1 102 ? -7.669 -9.857 11.569 1.00 87.19 102 ARG A C 1
ATOM 757 O O . ARG A 1 102 ? -7.189 -9.588 12.665 1.00 87.19 102 ARG A O 1
ATOM 764 N N . GLY A 1 103 ? -7.327 -9.185 10.466 1.00 83.88 103 GLY A N 1
ATOM 765 C CA . GLY A 1 103 ? -6.375 -8.067 10.447 1.00 83.88 103 GLY A CA 1
ATOM 766 C C . GLY A 1 103 ? -4.929 -8.426 10.824 1.00 83.88 103 GLY A C 1
ATOM 767 O O . GLY A 1 103 ? -4.134 -7.514 11.050 1.00 83.88 103 GLY A O 1
ATOM 768 N N . GLN A 1 104 ? -4.589 -9.718 10.905 1.00 89.81 104 GLN A N 1
ATOM 769 C CA . GLN A 1 104 ? -3.256 -10.203 11.288 1.00 89.81 104 GLN A CA 1
ATOM 770 C C . GLN A 1 104 ? -2.548 -10.906 10.135 1.00 89.81 104 GLN A C 1
ATOM 772 O O . GLN A 1 104 ? -1.355 -10.705 9.954 1.00 89.81 104 GLN A O 1
ATOM 777 N N . LEU A 1 105 ? -3.261 -11.709 9.347 1.00 93.81 105 LEU A N 1
ATOM 778 C CA . LEU A 1 105 ? -2.670 -12.432 8.221 1.00 93.81 105 LEU A CA 1
ATOM 779 C C . LEU A 1 105 ? -3.191 -11.848 6.915 1.00 93.81 105 LEU A C 1
ATOM 781 O O . LEU A 1 105 ? -4.402 -11.752 6.742 1.00 93.81 105 LEU A O 1
ATOM 785 N N . ALA A 1 106 ? -2.293 -11.480 6.011 1.00 94.88 106 ALA A N 1
ATOM 786 C CA . ALA A 1 106 ? -2.615 -11.015 4.672 1.00 94.88 106 ALA A CA 1
ATOM 787 C C . ALA A 1 106 ? -2.271 -12.102 3.655 1.00 94.88 106 ALA A C 1
ATOM 789 O O . ALA A 1 106 ? -1.158 -12.623 3.649 1.00 94.88 106 ALA A O 1
ATOM 790 N N . LEU A 1 107 ? -3.214 -12.421 2.777 1.00 95.81 107 LEU A N 1
ATOM 791 C CA . LEU A 1 107 ? -2.992 -13.238 1.590 1.00 95.81 107 LEU A CA 1
ATOM 792 C C . LEU A 1 107 ? -3.169 -12.357 0.367 1.00 95.81 107 LEU A C 1
ATOM 794 O O . LEU A 1 107 ? -4.151 -11.620 0.271 1.00 95.81 107 LEU A O 1
ATOM 798 N N . ARG A 1 108 ? -2.219 -12.420 -0.560 1.00 95.44 108 ARG A N 1
ATOM 799 C CA . ARG A 1 108 ? -2.225 -11.612 -1.775 1.00 95.44 108 ARG A CA 1
ATOM 800 C C . ARG A 1 108 ? -1.990 -12.488 -2.984 1.00 95.44 108 ARG A C 1
ATOM 802 O O . ARG A 1 108 ? -1.164 -13.395 -2.947 1.00 95.44 108 ARG A O 1
ATOM 809 N N . ALA A 1 109 ? -2.710 -12.194 -4.050 1.00 95.38 109 ALA A N 1
ATOM 810 C CA . ALA A 1 109 ? -2.495 -12.796 -5.351 1.00 95.38 109 ALA A CA 1
ATOM 811 C C . ALA A 1 109 ? -2.610 -11.710 -6.415 1.00 95.38 109 ALA A C 1
ATOM 813 O O . ALA A 1 109 ? -3.471 -10.830 -6.315 1.00 95.38 109 ALA A O 1
ATOM 814 N N . GLY A 1 110 ? -1.739 -11.770 -7.412 1.00 93.75 110 GLY A N 1
ATOM 815 C CA . GLY A 1 110 ? -1.655 -10.791 -8.478 1.00 93.75 110 GLY A CA 1
ATOM 816 C C . GLY A 1 110 ? -1.335 -11.432 -9.819 1.00 93.75 110 GLY A C 1
ATOM 817 O O . GLY A 1 110 ? -0.719 -12.493 -9.900 1.00 93.75 110 GLY A O 1
ATOM 818 N N . LEU A 1 111 ? -1.776 -10.773 -10.880 1.00 91.31 111 LEU A N 1
ATOM 819 C CA . LEU A 1 111 ? -1.457 -11.097 -12.262 1.00 91.31 111 LEU A CA 1
ATOM 820 C C . LEU A 1 111 ? -1.082 -9.801 -12.967 1.00 91.31 111 LEU A C 1
ATOM 822 O O . LEU A 1 111 ? -1.810 -8.810 -12.871 1.00 91.31 111 LEU A O 1
ATOM 826 N N . ARG A 1 112 ? 0.038 -9.813 -13.685 1.00 89.00 112 ARG A N 1
ATOM 827 C CA . ARG A 1 112 ? 0.472 -8.715 -14.548 1.00 89.00 112 ARG A CA 1
ATOM 828 C C . ARG A 1 112 ? 0.630 -9.236 -15.966 1.00 89.00 112 ARG A C 1
ATOM 830 O O . ARG A 1 112 ? 1.340 -10.213 -16.167 1.00 89.00 112 ARG A O 1
ATOM 837 N N . THR A 1 113 ? 0.036 -8.550 -16.933 1.00 83.81 113 THR A N 1
ATOM 838 C CA . THR A 1 113 ? 0.142 -8.884 -18.359 1.00 83.81 113 THR A CA 1
ATOM 839 C C . THR A 1 113 ? 0.482 -7.629 -19.157 1.00 83.81 113 THR A C 1
ATOM 841 O O . THR A 1 113 ? -0.086 -6.565 -18.916 1.00 83.81 113 THR A O 1
ATOM 844 N N . VAL A 1 114 ? 1.416 -7.736 -20.100 1.00 81.12 114 VAL A N 1
ATOM 845 C CA . VAL A 1 114 ? 1.796 -6.645 -21.017 1.00 81.12 114 VAL A CA 1
ATOM 846 C C . VAL A 1 114 ? 0.717 -6.474 -22.096 1.00 81.12 114 VAL A C 1
ATOM 848 O O . VAL A 1 114 ? 0.233 -7.467 -22.641 1.00 81.12 114 VAL A O 1
ATOM 851 N N . LEU A 1 115 ? 0.319 -5.234 -22.404 1.00 72.00 115 LEU A N 1
ATOM 852 C CA . LEU A 1 115 ? -0.745 -4.947 -23.382 1.00 72.00 115 LEU A CA 1
ATOM 853 C C . LEU A 1 115 ? -0.234 -4.768 -24.825 1.00 72.00 115 LEU A C 1
ATOM 855 O O . LEU A 1 115 ? -1.029 -4.878 -25.757 1.00 72.00 115 LEU A O 1
ATOM 859 N N . ASP A 1 116 ? 1.065 -4.533 -25.016 1.00 59.31 116 ASP A N 1
ATOM 860 C CA . ASP A 1 116 ? 1.585 -3.854 -26.213 1.00 59.31 116 ASP A CA 1
ATOM 861 C C . ASP A 1 116 ? 1.985 -4.756 -27.402 1.00 59.31 116 ASP A C 1
ATOM 863 O O . ASP A 1 116 ? 2.540 -4.280 -28.389 1.00 59.31 116 ASP A O 1
ATOM 867 N N . THR A 1 117 ? 1.729 -6.073 -27.386 1.00 51.19 117 THR A N 1
ATOM 868 C CA . THR A 1 117 ? 1.970 -6.889 -28.600 1.00 51.19 117 THR A CA 1
ATOM 869 C C . THR A 1 117 ? 1.095 -8.152 -28.684 1.00 51.19 117 THR A C 1
ATOM 871 O O . THR A 1 117 ? 1.147 -8.993 -27.783 1.00 51.19 117 THR A O 1
ATOM 874 N N . PRO A 1 118 ? 0.309 -8.348 -29.770 1.00 50.50 118 PRO A N 1
ATOM 875 C CA . PRO A 1 118 ? -0.586 -9.503 -29.940 1.00 50.50 118 PRO A CA 1
ATOM 876 C C . PRO A 1 118 ? 0.106 -10.875 -29.957 1.00 50.50 118 PRO A C 1
ATOM 878 O O . PRO A 1 118 ? -0.558 -11.884 -29.728 1.00 50.50 118 PRO A O 1
ATOM 881 N N . GLU A 1 119 ? 1.416 -10.922 -30.214 1.00 48.53 119 GLU A N 1
ATOM 882 C CA . GLU A 1 119 ? 2.174 -12.167 -30.403 1.00 48.53 119 GLU A CA 1
ATOM 883 C C . GLU A 1 119 ? 2.700 -12.792 -29.096 1.00 48.53 119 GLU A C 1
ATOM 885 O O . GLU A 1 119 ? 3.047 -13.968 -29.090 1.00 48.53 119 GLU A O 1
ATOM 890 N N . SER A 1 120 ? 2.689 -12.066 -27.967 1.00 49.53 120 SER A N 1
ATOM 891 C CA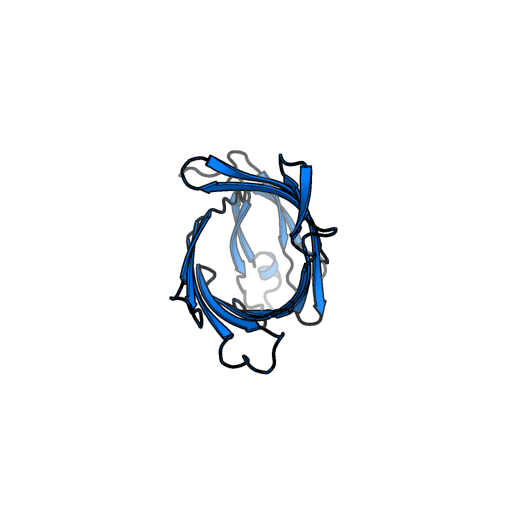 . SER A 1 120 ? 3.270 -12.527 -26.685 1.00 49.53 120 SER A CA 1
ATOM 892 C C . SER A 1 120 ? 2.258 -12.579 -25.526 1.00 49.53 120 SER A C 1
ATOM 894 O O . SER A 1 120 ? 2.585 -12.467 -24.345 1.00 49.53 120 SER A O 1
ATOM 896 N N . ARG A 1 121 ? 0.970 -12.772 -25.843 1.00 49.56 121 ARG A N 1
ATOM 897 C CA . ARG A 1 121 ? -0.108 -12.837 -24.833 1.00 49.56 121 ARG A CA 1
ATOM 898 C C . ARG A 1 121 ? 0.032 -14.012 -23.853 1.00 49.56 121 ARG A C 1
ATOM 900 O O . ARG A 1 121 ? -0.480 -13.931 -22.740 1.00 49.56 121 ARG A O 1
ATOM 907 N N . GLY A 1 122 ? 0.697 -15.092 -24.270 1.00 49.97 122 GLY A N 1
ATOM 908 C CA . GLY A 1 122 ? 0.951 -16.274 -23.440 1.00 49.97 122 GLY A CA 1
ATOM 909 C C . GLY A 1 122 ? 2.249 -16.214 -22.630 1.00 49.97 122 GLY A C 1
ATOM 910 O O . GLY A 1 122 ? 2.321 -16.858 -21.591 1.00 49.97 122 GLY A O 1
ATOM 911 N N . ASP A 1 123 ? 3.230 -15.418 -23.068 1.00 54.97 123 ASP A N 1
ATOM 912 C CA . ASP A 1 123 ? 4.625 -15.495 -22.596 1.00 54.97 123 ASP A CA 1
ATOM 913 C C . ASP A 1 123 ? 5.057 -14.273 -21.760 1.00 54.97 123 ASP A C 1
ATOM 915 O O . ASP A 1 123 ? 6.169 -14.204 -21.255 1.00 54.97 123 ASP A O 1
ATOM 919 N N . ALA A 1 124 ? 4.166 -13.293 -21.577 1.00 65.81 124 ALA A N 1
ATOM 920 C CA . ALA A 1 124 ? 4.431 -12.068 -20.816 1.00 65.81 124 ALA A CA 1
ATOM 921 C C . ALA A 1 124 ? 3.507 -11.888 -19.596 1.00 65.81 124 ALA A C 1
ATOM 923 O O . ALA A 1 124 ? 3.342 -10.770 -19.097 1.00 65.81 124 ALA A O 1
ATOM 924 N N . THR A 1 125 ? 2.858 -12.966 -19.137 1.00 79.56 125 THR A N 1
ATOM 925 C CA . THR A 1 125 ? 2.040 -12.933 -17.917 1.00 79.56 125 THR A CA 1
ATOM 926 C C . THR A 1 125 ? 2.869 -13.370 -16.719 1.00 79.56 125 THR A C 1
ATOM 928 O O . THR A 1 125 ? 3.338 -14.501 -16.658 1.00 79.56 125 THR A O 1
ATOM 931 N N . THR A 1 126 ? 2.992 -12.478 -15.745 1.00 85.62 126 THR A N 1
ATOM 932 C CA . THR A 1 126 ? 3.733 -12.703 -14.506 1.00 85.62 126 THR A CA 1
ATOM 933 C C . THR A 1 126 ? 2.736 -12.871 -13.357 1.00 85.62 126 THR A C 1
ATOM 935 O O . THR A 1 126 ? 2.134 -11.878 -12.924 1.00 85.62 126 THR A O 1
ATOM 938 N N . PRO A 1 127 ? 2.496 -14.102 -12.871 1.00 90.81 127 PRO A N 1
ATOM 939 C CA . PRO A 1 127 ? 1.729 -14.319 -11.657 1.00 90.81 127 PRO A CA 1
ATOM 940 C C . PRO A 1 127 ? 2.569 -14.028 -10.412 1.00 90.81 127 PRO A C 1
ATOM 942 O O . PRO A 1 127 ? 3.770 -14.306 -10.357 1.00 90.81 127 PRO A O 1
ATOM 945 N N . SER A 1 128 ? 1.910 -13.503 -9.383 1.00 93.19 128 SER A N 1
ATOM 946 C CA . SER A 1 1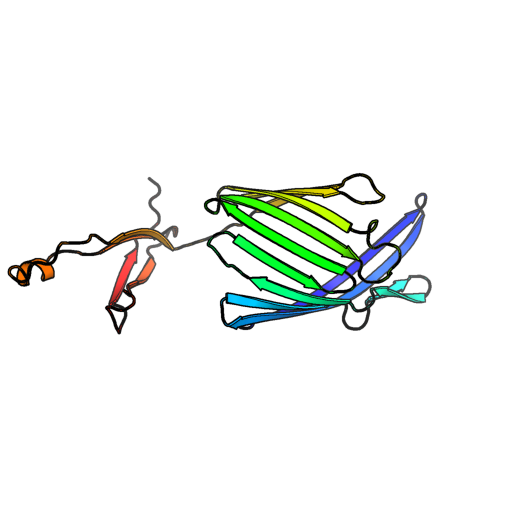28 ? 2.510 -13.265 -8.077 1.00 93.19 128 SER A CA 1
ATOM 947 C C . SER A 1 128 ? 1.598 -13.727 -6.948 1.00 93.19 128 SER A C 1
ATOM 949 O O . SER A 1 128 ? 0.370 -13.622 -7.008 1.00 93.19 128 SER A O 1
ATOM 951 N N . VAL A 1 129 ? 2.210 -14.256 -5.895 1.00 95.44 129 VAL A N 1
ATOM 952 C CA . VAL A 1 129 ? 1.527 -14.645 -4.660 1.00 95.44 129 VAL A CA 1
ATOM 953 C C . VAL A 1 129 ? 2.292 -14.090 -3.474 1.00 95.44 129 VAL A C 1
ATOM 955 O O . VAL A 1 129 ? 3.517 -14.028 -3.480 1.00 95.44 129 VAL A O 1
ATOM 958 N N . GLY A 1 130 ? 1.573 -13.664 -2.447 1.00 95.19 130 GLY A N 1
ATOM 959 C CA . GLY A 1 130 ? 2.167 -13.043 -1.280 1.00 95.19 130 GLY A CA 1
ATOM 960 C C . GLY A 1 130 ? 1.453 -13.418 0.002 1.00 95.19 130 GLY A C 1
ATOM 961 O O . GLY A 1 130 ? 0.247 -13.669 0.033 1.00 95.19 130 GLY A O 1
ATOM 962 N N . PHE A 1 131 ? 2.225 -13.422 1.075 1.00 95.88 131 PHE A N 1
ATOM 963 C CA . PHE A 1 131 ? 1.773 -13.658 2.429 1.00 95.88 131 PHE A CA 1
ATOM 964 C C . PHE A 1 131 ? 2.341 -12.576 3.343 1.00 95.88 131 PHE A C 1
ATOM 966 O O . PHE A 1 131 ? 3.497 -12.180 3.216 1.00 95.88 131 PHE A O 1
ATOM 973 N N . GLY A 1 132 ? 1.527 -12.087 4.269 1.00 95.12 132 GLY A N 1
ATOM 974 C CA . GLY A 1 132 ? 1.934 -11.093 5.249 1.00 95.12 132 GLY A CA 1
ATOM 975 C C . GLY A 1 132 ? 1.447 -11.447 6.643 1.00 95.12 132 GLY A C 1
ATOM 976 O O . GLY A 1 132 ? 0.345 -11.965 6.813 1.00 95.12 132 GLY A O 1
ATOM 977 N N . VAL A 1 133 ? 2.260 -11.136 7.646 1.00 94.25 133 VAL A N 1
ATOM 978 C CA . VAL A 1 133 ? 1.917 -11.270 9.061 1.00 94.25 133 VAL A CA 1
ATOM 979 C C . VAL A 1 133 ? 2.114 -9.929 9.737 1.00 94.25 133 VAL A C 1
ATOM 981 O O . VAL A 1 133 ? 3.211 -9.375 9.763 1.00 94.25 133 VAL A O 1
ATOM 984 N N . LYS A 1 134 ? 1.040 -9.424 10.327 1.00 92.88 134 LYS A N 1
ATOM 985 C CA . LYS A 1 134 ? 1.027 -8.236 11.161 1.00 92.88 134 LYS A CA 1
ATOM 986 C C . LYS A 1 134 ? 0.966 -8.644 12.625 1.00 92.88 134 LYS A C 1
ATOM 988 O O . LYS A 1 134 ? -0.013 -9.232 13.082 1.00 92.88 134 LYS A O 1
ATOM 993 N N . TYR A 1 135 ? 1.994 -8.260 13.370 1.00 87.50 135 TYR A N 1
ATOM 994 C CA . TYR A 1 135 ? 2.080 -8.451 14.808 1.00 87.50 135 TYR A CA 1
ATOM 995 C C . TYR A 1 135 ? 2.371 -7.118 15.505 1.00 87.50 135 TYR A C 1
ATOM 997 O O . TYR A 1 135 ? 3.480 -6.586 15.448 1.00 87.50 135 TYR A O 1
ATOM 1005 N N . ARG A 1 136 ? 1.357 -6.577 16.194 1.00 84.94 136 ARG A N 1
ATOM 1006 C CA . ARG A 1 136 ? 1.408 -5.282 16.898 1.00 84.94 136 ARG A CA 1
ATOM 1007 C C . ARG A 1 136 ? 1.851 -4.132 15.977 1.00 84.94 136 ARG A C 1
ATOM 1009 O O . ARG A 1 136 ? 1.050 -3.654 15.176 1.00 84.94 136 ARG A O 1
ATOM 1016 N N . PHE A 1 137 ? 3.105 -3.698 16.114 1.00 84.56 137 PHE A N 1
ATOM 1017 C CA . PHE A 1 137 ? 3.730 -2.606 15.369 1.00 84.56 137 PHE A CA 1
ATOM 1018 C C . PHE A 1 137 ? 4.543 -3.095 14.164 1.00 84.56 137 PHE A C 1
ATOM 1020 O O . PHE A 1 137 ? 4.932 -2.282 13.337 1.00 84.56 137 PHE A O 1
ATOM 1027 N N . ALA A 1 138 ? 4.815 -4.395 14.044 1.00 90.06 138 ALA A N 1
ATOM 1028 C CA . ALA A 1 138 ? 5.608 -4.953 12.956 1.00 90.06 138 ALA A CA 1
ATOM 1029 C C . ALA A 1 138 ? 4.712 -5.658 11.934 1.00 90.06 138 ALA A C 1
ATOM 1031 O O . ALA A 1 138 ? 3.762 -6.354 12.292 1.00 90.06 138 ALA A O 1
ATOM 1032 N N . THR A 1 139 ? 5.024 -5.486 10.655 1.00 94.25 139 THR A N 1
ATOM 1033 C CA . THR A 1 139 ? 4.412 -6.219 9.545 1.00 94.25 139 THR A CA 1
ATOM 1034 C C . THR A 1 139 ? 5.526 -6.826 8.712 1.00 94.25 139 THR A C 1
ATOM 1036 O O . THR A 1 139 ? 6.371 -6.100 8.195 1.00 94.25 139 THR A O 1
ATOM 1039 N N . LEU A 1 140 ? 5.541 -8.150 8.620 1.00 95.38 140 LEU A N 1
ATOM 1040 C CA . LEU A 1 140 ? 6.443 -8.899 7.757 1.00 95.38 140 LEU A CA 1
ATOM 1041 C C . LEU A 1 140 ? 5.663 -9.336 6.524 1.00 95.38 140 LEU A C 1
ATOM 1043 O O . LEU A 1 140 ? 4.577 -9.899 6.658 1.00 95.38 140 LEU A O 1
ATOM 1047 N N . GLU A 1 141 ? 6.211 -9.105 5.342 1.00 95.75 141 GLU A N 1
ATOM 1048 C CA . GLU A 1 141 ? 5.607 -9.501 4.077 1.00 95.75 141 GLU A CA 1
ATOM 1049 C C . GLU A 1 141 ? 6.611 -10.296 3.250 1.00 95.75 141 GLU A C 1
ATOM 1051 O O . GLU A 1 141 ? 7.793 -9.958 3.174 1.00 95.75 141 GLU A O 1
ATOM 1056 N N . TYR A 1 142 ? 6.121 -11.357 2.628 1.00 95.81 142 TYR A N 1
ATOM 1057 C CA . TYR A 1 142 ? 6.862 -12.199 1.712 1.00 95.81 142 TYR A CA 1
ATOM 1058 C C . TYR A 1 142 ? 6.050 -12.354 0.432 1.00 95.81 142 TYR A C 1
ATOM 1060 O O . TYR A 1 142 ? 4.874 -12.719 0.488 1.00 95.81 142 TYR A O 1
ATOM 1068 N N . ALA A 1 143 ? 6.659 -12.083 -0.715 1.00 95.06 143 ALA A N 1
ATOM 1069 C CA . ALA A 1 143 ? 6.033 -12.264 -2.013 1.00 95.06 143 ALA A CA 1
ATOM 1070 C C . ALA A 1 143 ? 6.931 -13.075 -2.943 1.00 95.06 143 ALA A C 1
ATOM 1072 O O . ALA A 1 143 ? 8.155 -12.972 -2.919 1.00 95.06 143 ALA A O 1
ATOM 1073 N N . TYR A 1 144 ? 6.282 -13.888 -3.758 1.00 93.38 144 TYR A N 1
ATOM 1074 C CA . TYR A 1 144 ? 6.871 -14.715 -4.789 1.00 93.38 144 TYR A CA 1
ATOM 1075 C C . TYR A 1 144 ? 6.319 -14.254 -6.132 1.00 93.38 144 TYR A C 1
ATOM 1077 O O . TYR A 1 144 ? 5.101 -14.234 -6.330 1.00 93.38 144 TYR A O 1
ATOM 1085 N N . GLU A 1 145 ? 7.214 -13.878 -7.034 1.00 91.88 145 GLU A N 1
ATOM 1086 C CA . GLU A 1 145 ? 6.891 -13.479 -8.397 1.00 91.88 145 GLU A CA 1
ATOM 1087 C C . GLU A 1 145 ? 7.547 -14.457 -9.366 1.00 91.88 145 GLU A C 1
ATOM 1089 O O . GLU A 1 145 ? 8.766 -14.648 -9.347 1.00 91.88 145 GLU A O 1
ATOM 1094 N N . GLN A 1 146 ? 6.736 -15.095 -10.206 1.00 87.31 146 GLN A N 1
ATOM 1095 C CA . GLN A 1 146 ? 7.237 -16.007 -11.222 1.00 87.31 146 GLN A CA 1
ATOM 1096 C C . GLN A 1 146 ? 7.361 -15.254 -12.541 1.00 87.31 146 GLN A C 1
ATOM 1098 O O . GLN A 1 146 ? 6.359 -14.954 -13.191 1.00 87.31 146 GLN A O 1
ATOM 1103 N N . HIS A 1 147 ? 8.596 -14.959 -12.936 1.00 81.00 147 HIS A N 1
ATOM 1104 C CA . HIS A 1 147 ? 8.865 -14.397 -14.250 1.00 81.00 147 HIS A CA 1
ATOM 1105 C C . HIS A 1 147 ? 8.711 -15.464 -15.343 1.00 81.00 147 HIS A C 1
ATOM 1107 O O . HIS A 1 147 ? 8.981 -16.640 -15.099 1.00 81.00 147 HIS A O 1
ATOM 1113 N N . PRO A 1 148 ? 8.284 -15.069 -16.555 1.00 75.19 148 PRO A N 1
ATOM 1114 C CA . PRO A 1 148 ? 8.161 -16.006 -17.669 1.00 75.19 148 PRO A CA 1
ATOM 1115 C C . PRO A 1 148 ? 9.520 -16.450 -18.231 1.00 75.19 148 PRO A C 1
ATOM 1117 O O . PRO A 1 148 ? 9.661 -17.588 -18.662 1.00 75.19 148 PRO A O 1
ATOM 1120 N N . VAL A 1 149 ? 10.525 -15.565 -18.207 1.00 77.69 149 VAL A N 1
ATOM 1121 C CA . VAL A 1 149 ? 11.848 -15.803 -18.823 1.00 77.69 149 VAL A CA 1
ATOM 1122 C C . VAL A 1 149 ? 12.969 -15.938 -17.788 1.00 77.69 149 VAL A C 1
ATOM 1124 O O . VAL A 1 149 ? 13.933 -16.662 -18.008 1.00 77.69 149 VAL A O 1
ATOM 1127 N N . LEU A 1 150 ? 12.858 -15.221 -16.669 1.00 77.69 150 LEU A N 1
ATOM 1128 C CA . LEU A 1 150 ? 13.844 -15.229 -15.589 1.00 77.69 150 LEU A CA 1
ATOM 1129 C C . LEU A 1 150 ? 13.418 -16.189 -14.480 1.00 77.69 150 LEU A C 1
ATOM 1131 O O . LEU A 1 150 ? 12.241 -16.531 -14.356 1.00 77.69 150 LEU A O 1
ATOM 1135 N N . ASP A 1 151 ? 14.375 -16.564 -13.638 1.00 82.69 151 ASP A N 1
ATOM 1136 C CA . ASP A 1 151 ? 14.080 -17.310 -12.423 1.00 82.69 151 ASP A CA 1
ATOM 1137 C C . ASP A 1 151 ? 13.130 -16.531 -11.507 1.00 82.69 151 ASP A C 1
ATOM 1139 O O . ASP A 1 151 ? 13.021 -15.298 -11.533 1.00 82.69 151 ASP A O 1
ATOM 1143 N N . ALA A 1 152 ? 12.414 -17.280 -10.676 1.00 86.88 152 ALA A N 1
ATOM 1144 C CA . ALA A 1 152 ? 11.450 -16.695 -9.771 1.00 86.88 152 ALA A CA 1
ATOM 1145 C C . ALA A 1 152 ? 12.121 -15.775 -8.742 1.00 86.88 152 ALA A C 1
ATOM 1147 O O . ALA A 1 152 ? 13.166 -16.095 -8.171 1.00 86.88 152 ALA A O 1
ATOM 1148 N N . THR A 1 153 ? 11.486 -14.635 -8.484 1.00 91.50 153 THR A N 1
ATOM 1149 C CA . THR A 1 153 ? 11.992 -13.616 -7.565 1.00 91.50 153 THR A CA 1
ATOM 1150 C C . THR A 1 153 ? 11.241 -13.671 -6.241 1.00 91.50 153 THR A C 1
ATOM 1152 O O . THR A 1 153 ? 10.015 -13.783 -6.190 1.00 91.50 153 THR A O 1
ATOM 1155 N N . HIS A 1 154 ? 11.999 -13.573 -5.150 1.00 93.50 154 HIS A N 1
ATOM 1156 C CA . HIS A 1 154 ? 11.479 -13.547 -3.791 1.00 93.50 154 HIS A CA 1
ATOM 1157 C C . HIS A 1 154 ? 11.656 -12.151 -3.194 1.00 93.50 154 HIS A C 1
ATOM 1159 O O . HIS A 1 154 ? 12.779 -11.678 -3.019 1.00 93.50 154 HIS A O 1
ATOM 1165 N N . TYR A 1 155 ? 10.553 -11.507 -2.831 1.00 93.81 155 TYR A N 1
ATOM 1166 C CA . TYR A 1 155 ? 10.550 -10.219 -2.147 1.00 93.81 155 TYR A CA 1
ATOM 1167 C C . TYR A 1 155 ? 10.265 -10.427 -0.665 1.00 93.81 155 TYR A C 1
ATOM 1169 O O . TYR A 1 155 ? 9.293 -11.084 -0.300 1.00 93.81 155 TYR A O 1
ATOM 1177 N N . THR A 1 156 ? 11.094 -9.842 0.195 1.00 94.75 156 THR A N 1
ATOM 1178 C CA . THR A 1 156 ? 10.859 -9.807 1.644 1.00 94.75 156 THR A CA 1
ATOM 1179 C C . THR A 1 156 ? 10.843 -8.358 2.101 1.00 94.75 156 THR A C 1
ATOM 1181 O O . THR A 1 156 ? 11.770 -7.607 1.806 1.00 94.75 156 THR A O 1
ATOM 1184 N N . SER A 1 157 ? 9.793 -7.962 2.815 1.00 95.44 157 SER A N 1
ATOM 1185 C CA . SER A 1 157 ? 9.610 -6.609 3.336 1.00 95.44 157 SER A CA 1
ATOM 1186 C C . SER A 1 157 ? 9.304 -6.656 4.830 1.00 95.44 157 SER A C 1
ATOM 1188 O O . SER A 1 157 ? 8.530 -7.493 5.295 1.00 95.44 157 SER A O 1
ATOM 1190 N N . LEU A 1 158 ? 9.910 -5.743 5.587 1.00 94.75 158 LEU A N 1
ATOM 1191 C CA . LEU A 1 158 ? 9.634 -5.528 7.002 1.00 94.75 158 LEU A CA 1
ATOM 1192 C C . LEU A 1 158 ? 9.226 -4.070 7.198 1.00 94.75 158 LEU A C 1
ATOM 1194 O O . LEU A 1 158 ? 10.010 -3.156 6.959 1.00 94.75 158 LEU A O 1
ATOM 1198 N N . SER A 1 159 ? 8.002 -3.862 7.666 1.00 93.94 159 SER A N 1
ATOM 1199 C CA . SER A 1 159 ? 7.455 -2.544 7.972 1.00 93.94 159 SER A CA 1
ATOM 1200 C C . SER A 1 159 ? 7.213 -2.403 9.469 1.00 93.94 159 SER A C 1
ATOM 1202 O O . SER A 1 159 ? 6.603 -3.271 10.094 1.00 93.94 159 SER A O 1
ATOM 1204 N N . LEU A 1 160 ? 7.661 -1.289 10.046 1.00 92.31 160 LEU A N 1
ATOM 1205 C CA . LEU A 1 160 ? 7.448 -0.948 11.451 1.00 92.31 160 LEU A CA 1
ATOM 1206 C C . LEU A 1 160 ? 6.563 0.296 11.526 1.00 92.31 160 LEU A C 1
ATOM 1208 O O . LEU A 1 160 ? 6.927 1.362 11.040 1.00 92.31 160 LEU A O 1
ATOM 1212 N N . ALA A 1 161 ? 5.391 0.156 12.132 1.00 87.62 161 ALA A N 1
ATOM 1213 C CA . ALA A 1 161 ? 4.430 1.226 12.332 1.00 87.62 161 ALA A CA 1
ATOM 1214 C C . ALA A 1 161 ? 4.272 1.493 13.829 1.00 87.62 161 ALA A C 1
ATOM 1216 O O . ALA A 1 161 ? 3.646 0.718 14.555 1.00 87.62 161 ALA A O 1
ATOM 1217 N N . TYR A 1 162 ? 4.818 2.615 14.289 1.00 81.56 162 TYR A N 1
ATOM 1218 C CA . TYR A 1 162 ? 4.569 3.108 15.636 1.00 81.56 162 TYR A CA 1
ATOM 1219 C C . TYR A 1 162 ? 3.282 3.934 15.644 1.00 81.56 162 TYR A C 1
ATOM 1221 O O . TYR A 1 162 ? 3.177 4.936 14.940 1.00 81.56 162 TYR A O 1
ATOM 1229 N N . ASN A 1 163 ? 2.290 3.502 16.421 1.00 69.75 163 ASN A N 1
ATOM 1230 C CA . ASN A 1 163 ? 1.042 4.236 16.584 1.00 69.75 163 ASN A CA 1
ATOM 1231 C C . ASN A 1 163 ? 0.938 4.732 18.024 1.00 69.75 163 ASN A C 1
ATOM 1233 O O . ASN A 1 163 ? 0.564 3.972 18.916 1.00 69.75 163 ASN A O 1
ATOM 1237 N N . SER A 1 164 ? 1.263 6.003 18.250 1.00 58.53 164 SER A N 1
ATOM 1238 C CA . SER A 1 164 ? 1.050 6.673 19.531 1.00 58.53 164 SER A CA 1
ATOM 1239 C C . SER A 1 164 ? -0.435 7.007 19.696 1.00 58.53 164 SER A C 1
ATOM 1241 O O . SER A 1 164 ? -0.836 8.173 19.647 1.00 58.53 164 SER A O 1
ATOM 1243 N N . LYS A 1 165 ? -1.294 5.995 19.833 1.00 64.69 165 LYS A N 1
ATOM 1244 C CA . LYS A 1 165 ? -2.667 6.256 20.264 1.00 64.69 165 LYS A CA 1
ATOM 1245 C C . LYS A 1 165 ? -2.613 6.670 21.726 1.00 64.69 165 LYS A C 1
ATOM 1247 O O . LYS A 1 165 ? -2.261 5.871 22.582 1.00 64.69 165 LYS A O 1
ATOM 1252 N N . ILE A 1 166 ? -2.937 7.930 21.991 1.00 69.19 166 ILE A N 1
ATOM 1253 C CA . ILE A 1 166 ? -2.990 8.459 23.356 1.00 69.19 166 ILE A CA 1
ATOM 1254 C C . ILE A 1 166 ? -4.245 7.938 24.074 1.00 69.19 166 ILE A C 1
ATOM 1256 O O . ILE A 1 166 ? -4.209 7.689 25.273 1.00 69.19 166 ILE A O 1
ATOM 1260 N N . VAL A 1 167 ? -5.335 7.718 23.330 1.00 75.31 167 VAL A N 1
ATOM 1261 C CA . VAL A 1 167 ? -6.608 7.192 23.839 1.00 75.31 167 VAL A CA 1
ATOM 1262 C C . VAL A 1 167 ? -7.036 5.998 22.997 1.00 75.31 167 VAL A C 1
ATOM 1264 O O . VAL A 1 167 ? -7.076 6.077 21.766 1.00 75.31 167 VAL A O 1
ATOM 1267 N N . GLU A 1 168 ? -7.376 4.898 23.658 1.00 79.06 168 GLU A N 1
ATOM 1268 C CA . GLU A 1 168 ? -7.870 3.673 23.032 1.00 79.06 168 GLU A CA 1
ATOM 1269 C C . GLU A 1 168 ? -9.207 3.254 23.654 1.00 79.06 168 GLU A C 1
ATOM 1271 O O . GLU A 1 168 ? -9.385 3.315 24.870 1.00 79.06 168 GLU A O 1
ATOM 1276 N N . ILE A 1 169 ? -10.150 2.832 22.807 1.00 81.50 169 ILE A N 1
ATOM 1277 C CA . ILE A 1 169 ? -11.390 2.176 23.233 1.00 81.50 169 ILE A CA 1
ATOM 1278 C C . ILE A 1 169 ? -11.064 0.687 23.358 1.00 81.50 169 ILE A C 1
ATOM 1280 O O . ILE A 1 169 ? -10.887 0.016 22.340 1.00 81.50 169 ILE A O 1
ATOM 1284 N N . LYS A 1 170 ? -10.924 0.194 24.591 1.00 78.88 170 LYS A N 1
ATOM 1285 C CA . LYS A 1 170 ? -10.588 -1.206 24.889 1.00 78.88 170 LYS A CA 1
ATOM 1286 C C . LYS A 1 170 ? -11.779 -2.132 24.701 1.00 78.88 170 LYS A C 1
ATOM 1288 O O . LYS A 1 170 ? -11.618 -3.217 24.153 1.00 78.88 170 LYS A O 1
ATOM 1293 N N . ASP A 1 171 ? -12.945 -1.703 25.169 1.00 77.81 171 ASP A N 1
ATOM 1294 C CA . ASP A 1 171 ? -14.189 -2.452 25.036 1.00 77.81 171 ASP A CA 1
ATOM 1295 C C . ASP A 1 171 ? -15.379 -1.506 24.868 1.00 77.81 171 ASP A C 1
ATOM 1297 O O . ASP A 1 171 ? -15.335 -0.341 25.272 1.00 77.81 171 ASP A O 1
ATOM 1301 N N . ALA A 1 172 ? -16.417 -2.006 24.214 1.00 79.81 172 ALA A N 1
ATOM 1302 C CA . ALA A 1 172 ? -17.609 -1.263 23.840 1.00 79.81 172 ALA A CA 1
ATOM 1303 C C . ALA A 1 172 ? -18.791 -2.241 23.796 1.00 79.81 172 ALA A C 1
ATOM 1305 O O . ALA A 1 172 ? -19.223 -2.676 22.724 1.00 79.81 172 ALA A O 1
ATOM 1306 N N . THR A 1 173 ? -19.283 -2.624 24.973 1.00 79.81 173 THR A N 1
ATOM 1307 C CA . THR A 1 173 ? -20.307 -3.659 25.118 1.00 79.81 173 THR A CA 1
ATOM 1308 C C . THR A 1 173 ? -21.688 -3.032 25.296 1.00 79.81 173 THR A C 1
ATOM 1310 O O . THR A 1 173 ? -21.964 -2.329 26.267 1.00 79.81 173 THR A O 1
ATOM 1313 N N . VAL A 1 174 ? -22.603 -3.336 24.371 1.00 75.56 174 VAL A N 1
ATOM 1314 C CA . VAL A 1 174 ? -24.036 -3.056 24.544 1.00 75.56 174 VAL A CA 1
ATOM 1315 C C . VAL A 1 174 ? -24.625 -4.162 25.414 1.00 75.56 174 VAL A C 1
ATOM 1317 O O . VAL A 1 174 ? -24.523 -5.336 25.053 1.00 75.56 174 VAL A O 1
ATOM 1320 N N . ARG A 1 175 ? -25.274 -3.815 26.527 1.00 71.94 175 ARG A N 1
ATOM 1321 C CA . ARG A 1 175 ? -25.997 -4.778 27.368 1.00 71.94 175 ARG A CA 1
ATOM 1322 C C . ARG A 1 175 ? -27.484 -4.732 26.992 1.00 71.94 175 ARG A C 1
ATOM 1324 O O . ARG A 1 175 ? -28.188 -3.825 27.435 1.00 71.94 175 ARG A O 1
ATOM 1331 N N . PRO A 1 176 ? -27.989 -5.651 26.142 1.00 62.53 176 PRO A N 1
ATOM 1332 C CA . PRO A 1 176 ? -29.391 -5.646 25.746 1.00 62.53 176 PRO A CA 1
ATOM 1333 C C . PRO A 1 176 ? -30.262 -6.028 26.945 1.00 62.53 176 PRO A C 1
ATOM 1335 O O . PRO A 1 176 ? -30.349 -7.196 27.316 1.00 62.53 176 PRO A O 1
ATOM 1338 N N . ASN A 1 177 ? -30.913 -5.041 27.553 1.00 63.66 177 ASN A N 1
ATOM 1339 C CA . ASN A 1 177 ? -31.890 -5.285 28.605 1.00 63.66 177 ASN A CA 1
ATOM 1340 C C . ASN A 1 177 ? -33.268 -5.514 27.946 1.00 63.66 177 ASN A C 1
ATOM 1342 O O . ASN A 1 177 ? -33.710 -4.648 27.183 1.00 63.66 177 ASN A O 1
ATOM 1346 N N . PRO A 1 178 ? -33.948 -6.662 28.143 1.00 65.19 178 PRO A N 1
ATOM 1347 C CA . PRO A 1 178 ? -35.268 -6.888 27.558 1.00 65.19 178 PRO A CA 1
ATOM 1348 C C . PRO A 1 178 ? -36.266 -5.850 28.086 1.00 65.19 178 PRO A C 1
ATOM 1350 O O . PRO A 1 178 ? -36.539 -5.786 29.280 1.00 65.19 178 PRO A O 1
ATOM 1353 N N . ILE A 1 179 ? -36.812 -5.023 27.190 1.00 63.66 179 ILE A N 1
ATOM 1354 C CA . ILE A 1 179 ? -37.687 -3.904 27.558 1.00 63.66 179 ILE A CA 1
ATOM 1355 C C . ILE A 1 179 ? -39.124 -4.405 27.727 1.00 63.66 179 ILE A C 1
ATOM 1357 O O . ILE A 1 179 ? -39.826 -4.683 26.752 1.00 63.66 179 ILE A O 1
ATOM 1361 N N . PHE A 1 180 ? -39.596 -4.467 28.970 1.00 70.81 180 PHE A N 1
ATOM 1362 C CA . PHE A 1 180 ? -41.001 -4.738 29.292 1.00 70.81 180 PHE A CA 1
ATOM 1363 C C . PHE A 1 180 ? -41.768 -3.435 29.551 1.00 70.81 180 PHE A C 1
ATOM 1365 O O . PHE A 1 180 ? -41.380 -2.638 30.400 1.00 70.81 180 PHE A O 1
ATOM 1372 N N . ARG A 1 181 ? -42.907 -3.223 28.873 1.00 65.44 181 ARG A N 1
ATOM 1373 C CA . ARG A 1 181 ? -43.707 -1.981 28.991 1.00 65.44 181 ARG A CA 1
ATOM 1374 C C . ARG A 1 181 ? -44.142 -1.630 30.423 1.00 65.44 181 ARG A C 1
ATOM 1376 O O . ARG A 1 181 ? -44.415 -0.469 30.695 1.00 65.44 181 ARG A O 1
ATOM 1383 N N . SER A 1 182 ? -44.214 -2.608 31.324 1.00 75.88 182 SER A N 1
ATOM 1384 C CA . SER A 1 182 ? -44.618 -2.428 32.723 1.00 75.88 182 SER A CA 1
ATOM 1385 C C . SER A 1 182 ? -43.520 -1.874 33.638 1.00 75.88 182 SER A C 1
ATOM 1387 O O . SER A 1 182 ? -43.837 -1.417 34.730 1.00 75.88 182 SER A O 1
ATOM 1389 N N . LEU A 1 183 ? -42.249 -1.903 33.220 1.00 69.31 183 LEU A N 1
ATOM 1390 C CA . LEU A 1 183 ? -41.092 -1.572 34.068 1.00 69.31 183 LEU A CA 1
ATOM 1391 C C . LEU A 1 183 ? -40.343 -0.313 33.599 1.00 69.31 183 LEU A C 1
ATOM 1393 O O . LEU A 1 183 ? -39.162 -0.154 33.886 1.00 69.31 183 LEU A O 1
ATOM 1397 N N . TYR A 1 184 ? -41.024 0.601 32.898 1.00 63.16 184 TYR A N 1
ATOM 1398 C CA . TYR A 1 184 ? -40.432 1.838 32.364 1.00 63.16 184 TYR A CA 1
ATOM 1399 C C . TYR A 1 184 ? -39.551 2.630 33.364 1.00 63.16 184 TYR A C 1
ATOM 1401 O O . TYR A 1 184 ? -38.471 3.045 32.943 1.00 63.16 184 TYR A O 1
ATOM 1409 N N . PRO A 1 185 ? -39.924 2.804 34.655 1.00 69.00 185 PRO A N 1
ATOM 1410 C CA . PRO A 1 185 ? -39.097 3.558 35.601 1.00 69.00 185 PRO A CA 1
ATOM 1411 C C . PRO A 1 185 ? -37.750 2.875 35.872 1.00 69.00 185 PRO A C 1
ATOM 1413 O O . PRO A 1 185 ? -36.731 3.536 36.012 1.00 69.00 185 PRO A O 1
ATOM 1416 N N . HIS A 1 186 ? -37.725 1.540 35.860 1.00 64.31 186 HIS A N 1
ATOM 1417 C CA . HIS A 1 186 ? -36.532 0.742 36.142 1.00 64.31 186 HIS A CA 1
ATOM 1418 C C . HIS A 1 186 ? -35.487 0.806 35.011 1.00 64.31 186 HIS A C 1
ATOM 1420 O O . HIS A 1 186 ? -34.286 0.686 35.248 1.00 64.31 186 HIS A O 1
ATOM 1426 N N . TYR A 1 187 ? -35.927 1.043 33.771 1.00 62.59 187 TYR A N 1
ATOM 1427 C CA . TYR A 1 187 ? -35.021 1.202 32.627 1.00 62.59 187 TYR A CA 1
ATOM 1428 C C . TYR A 1 187 ? -34.378 2.588 32.534 1.00 62.59 187 TYR A C 1
ATOM 1430 O O . TYR A 1 187 ? -33.453 2.763 31.749 1.00 62.59 187 TYR A O 1
ATOM 1438 N N . GLN A 1 188 ? -34.849 3.573 33.305 1.00 64.19 188 GLN A N 1
ATOM 1439 C CA . GLN A 1 188 ? -34.186 4.880 33.388 1.00 64.19 188 GLN A CA 1
ATOM 1440 C C . GLN A 1 188 ? -32.940 4.839 34.279 1.00 64.19 188 GLN A C 1
ATOM 1442 O O . GLN A 1 188 ? -32.045 5.657 34.103 1.00 64.19 188 GLN A O 1
ATOM 1447 N N . GLU A 1 189 ? -32.880 3.887 35.210 1.00 64.75 189 GLU A N 1
ATOM 1448 C CA . GLU A 1 189 ? -31.784 3.744 36.174 1.00 64.75 189 GLU A CA 1
ATOM 1449 C C . GLU A 1 189 ? -30.710 2.745 35.721 1.00 64.75 189 GLU A C 1
ATOM 1451 O O . GLU A 1 189 ? -29.628 2.703 36.298 1.00 64.75 189 GLU A O 1
ATOM 1456 N N . SER A 1 190 ? -30.991 1.922 34.705 1.00 65.94 190 SER A N 1
ATOM 1457 C CA . SER A 1 190 ? -30.070 0.876 34.254 1.00 65.94 190 SER A CA 1
ATOM 1458 C C . SER A 1 190 ? -29.190 1.335 33.091 1.00 65.94 190 SER A C 1
ATOM 1460 O O . SER A 1 190 ? -29.667 1.762 32.040 1.00 65.94 190 SER A O 1
ATOM 1462 N N . GLU A 1 191 ? -27.880 1.187 33.272 1.00 69.00 191 GLU A N 1
ATOM 1463 C CA . GLU A 1 191 ? -26.877 1.400 32.231 1.00 69.00 191 GLU A CA 1
ATOM 1464 C C . GLU A 1 191 ? -27.080 0.393 31.085 1.00 69.00 191 GLU A C 1
ATOM 1466 O O . GLU A 1 191 ? -27.173 -0.817 31.303 1.00 69.00 191 GLU A O 1
ATOM 1471 N N . PHE A 1 192 ? -27.156 0.882 29.844 1.00 71.62 192 PHE A N 1
ATOM 1472 C CA . PHE A 1 192 ? -27.386 0.043 28.656 1.00 71.62 192 PHE A CA 1
ATOM 1473 C C . PHE A 1 192 ? -26.116 -0.182 27.817 1.00 71.62 192 PHE A C 1
ATOM 1475 O O . PHE A 1 192 ? -26.102 -1.024 26.913 1.00 71.62 192 PHE A O 1
ATOM 1482 N N . PHE A 1 193 ? -25.054 0.578 28.089 1.00 74.00 193 PHE A N 1
ATOM 1483 C CA . PHE A 1 193 ? -23.807 0.563 27.334 1.00 74.00 193 PHE A CA 1
ATOM 1484 C C . PHE A 1 193 ? -22.619 0.722 28.279 1.00 74.00 193 PHE A C 1
ATOM 1486 O O . PHE A 1 193 ? -22.650 1.571 29.162 1.00 74.00 193 PHE A O 1
ATOM 1493 N N . ASP A 1 194 ? -21.572 -0.060 28.044 1.00 80.38 194 ASP A N 1
ATOM 1494 C CA . ASP A 1 194 ? -20.312 -0.016 28.779 1.00 80.38 194 ASP A CA 1
ATOM 1495 C C . ASP A 1 194 ? -19.171 0.297 27.794 1.00 80.38 194 ASP A C 1
ATOM 1497 O O . ASP A 1 194 ? -18.925 -0.476 26.861 1.00 80.38 194 ASP A O 1
ATOM 1501 N N . VAL A 1 195 ? -18.527 1.465 27.937 1.00 79.12 195 VAL A N 1
ATOM 1502 C CA . VAL A 1 195 ? -17.320 1.833 27.172 1.00 79.12 195 VAL A CA 1
ATOM 1503 C C . VAL A 1 195 ? -16.123 1.770 28.115 1.00 79.12 195 VAL A C 1
ATOM 1505 O O . VAL A 1 195 ? -16.012 2.579 29.035 1.00 79.12 195 VAL A O 1
ATOM 1508 N N . VAL A 1 196 ? -15.157 0.904 27.824 1.00 82.56 196 VAL A N 1
ATOM 1509 C CA . VAL A 1 196 ? -13.875 0.903 28.533 1.00 82.56 196 VAL A CA 1
ATOM 1510 C C . VAL A 1 196 ? -12.866 1.705 27.723 1.00 82.56 196 VAL A C 1
ATOM 1512 O O . VAL A 1 196 ? -12.447 1.299 26.638 1.00 82.56 196 VAL A O 1
ATOM 1515 N N . LEU A 1 197 ? -12.455 2.850 28.260 1.00 82.44 197 LEU A N 1
ATOM 1516 C CA . LEU A 1 197 ? -11.436 3.717 27.675 1.00 82.44 197 LEU A CA 1
ATOM 1517 C C . LEU A 1 197 ? -10.108 3.546 28.408 1.00 82.44 197 LEU A C 1
ATOM 1519 O O . LEU A 1 197 ? -10.074 3.401 29.629 1.00 82.44 197 LEU A O 1
ATOM 1523 N N . SER A 1 198 ? -8.999 3.613 27.678 1.00 81.69 198 SER A N 1
ATOM 1524 C CA . SER A 1 198 ? -7.668 3.687 28.275 1.00 81.69 198 SER A CA 1
ATOM 1525 C C . SER A 1 198 ? -6.867 4.855 27.741 1.00 81.69 198 SER A C 1
ATOM 1527 O O . SER A 1 198 ? -6.849 5.109 26.537 1.00 81.69 198 SER A O 1
ATOM 1529 N N . ASN A 1 199 ? -6.163 5.511 28.657 1.00 81.56 199 ASN A N 1
ATOM 1530 C CA . ASN A 1 199 ? -5.201 6.560 28.374 1.00 81.56 199 ASN A CA 1
ATOM 1531 C C . ASN A 1 199 ? -3.780 5.989 28.450 1.00 81.56 199 ASN A C 1
ATOM 1533 O O . ASN A 1 199 ? -3.406 5.354 29.437 1.00 81.56 199 ASN A O 1
ATOM 1537 N N . SER A 1 200 ? -2.999 6.216 27.400 1.00 76.69 200 SER A N 1
ATOM 1538 C CA . SER A 1 200 ? -1.580 5.856 27.308 1.00 76.69 200 SER A CA 1
ATOM 1539 C C . SER A 1 200 ? -0.656 7.064 27.522 1.00 76.69 200 SER A C 1
ATOM 1541 O O . SER A 1 200 ? 0.547 6.962 27.311 1.00 76.69 200 SER A O 1
ATOM 1543 N N . SER A 1 201 ? -1.206 8.220 27.912 1.00 77.94 201 SER A N 1
ATOM 1544 C CA . SER A 1 201 ? -0.443 9.404 28.319 1.00 77.94 201 SER A CA 1
ATOM 1545 C C . SER A 1 201 ? 0.007 9.304 29.780 1.00 77.94 201 SER A C 1
ATOM 1547 O O . SER A 1 201 ? -0.774 8.862 30.627 1.00 77.94 201 SER A O 1
ATOM 1549 N N . PRO A 1 202 ? 1.203 9.814 30.129 1.00 80.06 202 PRO A N 1
ATOM 1550 C CA . PRO A 1 202 ? 1.608 10.001 31.524 1.00 80.06 202 PRO A CA 1
ATOM 1551 C C . PRO A 1 202 ? 0.786 11.074 32.257 1.00 80.06 202 PRO A C 1
ATOM 1553 O O . PRO A 1 202 ? 0.866 11.176 33.478 1.00 80.06 202 PRO A O 1
ATOM 1556 N N . GLN A 1 203 ? 0.011 11.890 31.537 1.00 86.06 203 GLN A N 1
ATOM 1557 C CA . GLN A 1 203 ? -0.839 12.934 32.110 1.00 86.06 203 GLN A CA 1
ATOM 1558 C C . GLN A 1 203 ? -2.326 12.557 32.006 1.00 86.06 203 GLN A C 1
ATOM 1560 O O . GLN A 1 203 ? -2.713 11.885 31.042 1.00 86.06 203 GLN A O 1
ATOM 1565 N N . PRO A 1 204 ? -3.172 13.001 32.957 1.00 85.88 204 PRO A N 1
ATOM 1566 C CA . PRO A 1 204 ? -4.620 12.907 32.816 1.00 85.88 204 PRO A CA 1
ATOM 1567 C C . PRO A 1 204 ? -5.079 13.592 31.527 1.00 85.88 204 PRO A C 1
ATOM 1569 O O . PRO A 1 204 ? -4.535 14.635 31.153 1.00 85.88 204 PRO A O 1
ATOM 1572 N N . LEU A 1 205 ? -6.069 13.012 30.851 1.00 85.94 205 LEU A N 1
ATOM 1573 C CA . LEU A 1 205 ? -6.560 13.539 29.582 1.00 85.94 205 LEU A CA 1
ATOM 1574 C C . LEU A 1 205 ? -8.069 13.771 29.636 1.00 85.94 205 LEU A C 1
ATOM 1576 O O . LEU A 1 205 ? -8.839 12.833 29.833 1.00 85.94 205 LEU A O 1
ATOM 1580 N N . ASP A 1 206 ? -8.487 15.011 29.400 1.00 87.31 206 ASP A N 1
ATOM 1581 C CA . ASP A 1 206 ? -9.899 15.349 29.248 1.00 87.31 206 ASP A CA 1
ATOM 1582 C C . ASP A 1 206 ? -10.373 14.947 27.853 1.00 87.31 206 ASP A C 1
ATOM 1584 O O . ASP A 1 206 ? -9.975 15.532 26.841 1.00 87.31 206 ASP A O 1
ATOM 1588 N N . VAL A 1 207 ? -11.245 13.945 27.792 1.00 85.81 207 VAL A N 1
ATOM 1589 C CA . VAL A 1 207 ? -11.813 13.443 26.539 1.00 85.81 207 VAL A CA 1
ATOM 1590 C C . VAL A 1 207 ? -13.306 13.711 26.487 1.00 85.81 207 VAL A C 1
ATOM 1592 O O . VAL A 1 207 ? -14.011 13.707 27.493 1.00 85.81 207 VAL A O 1
ATOM 1595 N N . THR A 1 208 ? -13.804 13.961 25.279 1.00 88.31 208 THR A N 1
ATOM 1596 C CA . THR A 1 208 ? -15.244 14.015 25.015 1.00 88.31 208 THR A CA 1
ATOM 1597 C C . THR A 1 208 ? -15.627 12.748 24.271 1.00 88.31 208 THR A C 1
ATOM 1599 O O . THR A 1 208 ? -15.127 12.496 23.174 1.00 88.31 208 THR A O 1
ATOM 1602 N N . VAL A 1 209 ? -16.481 11.940 24.885 1.00 84.19 209 VAL A N 1
ATOM 1603 C CA . VAL A 1 209 ? -16.939 10.655 24.360 1.00 84.19 209 VAL A CA 1
ATOM 1604 C C . VAL A 1 209 ? -18.321 10.868 23.764 1.00 84.19 209 VAL A C 1
ATOM 1606 O O . VAL A 1 209 ? -19.206 11.401 24.427 1.00 84.19 209 VAL A O 1
ATOM 1609 N N . GLY A 1 210 ? -18.496 10.490 22.499 1.00 84.69 210 GLY A N 1
ATOM 1610 C CA . GLY A 1 210 ? -19.774 10.576 21.799 1.00 84.69 210 GLY A CA 1
ATOM 1611 C C . GLY A 1 210 ? -20.307 9.189 21.459 1.00 84.69 210 GLY A C 1
ATOM 1612 O O . GLY A 1 210 ? -19.633 8.438 20.756 1.00 84.69 210 GLY A O 1
ATOM 1613 N N . LEU A 1 211 ? -21.520 8.868 21.906 1.00 82.25 211 LEU A N 1
ATOM 1614 C CA . LEU A 1 211 ? -22.238 7.652 21.534 1.00 82.25 211 LEU A CA 1
ATOM 1615 C C . LEU A 1 211 ? -23.373 7.992 20.562 1.00 82.25 211 LEU A C 1
ATOM 1617 O O . LEU A 1 211 ? -24.224 8.839 20.837 1.00 82.25 211 LEU A O 1
ATOM 1621 N N . MET A 1 212 ? -23.410 7.288 19.433 1.00 83.19 212 MET A N 1
ATOM 1622 C CA . MET A 1 212 ? -24.491 7.377 18.457 1.00 83.19 212 MET A CA 1
ATOM 1623 C C . MET A 1 212 ? -24.999 5.978 18.129 1.00 83.19 212 MET A C 1
ATOM 1625 O O . MET A 1 212 ? -24.260 5.177 17.559 1.00 83.19 212 MET A O 1
ATOM 1629 N N . LEU A 1 213 ? -26.270 5.704 18.434 1.00 79.56 213 LEU A N 1
ATOM 1630 C CA . LEU A 1 213 ? -26.960 4.507 17.960 1.00 79.56 213 LEU A CA 1
ATOM 1631 C C . LEU A 1 213 ? -27.641 4.810 16.618 1.00 79.56 213 LEU A C 1
ATOM 1633 O O . LEU A 1 213 ? -28.622 5.565 16.581 1.00 79.56 213 LEU A O 1
ATOM 1637 N N . PRO A 1 214 ? -27.152 4.237 15.503 1.00 75.25 214 PRO A N 1
ATOM 1638 C CA . PRO A 1 214 ? -27.744 4.482 14.198 1.00 75.25 214 PRO A CA 1
ATOM 1639 C C . PRO A 1 214 ? -29.205 4.021 14.187 1.00 75.25 214 PRO A C 1
ATOM 1641 O O . PRO A 1 214 ? -29.505 2.914 14.623 1.00 75.25 214 PRO A O 1
ATOM 1644 N N . ARG A 1 215 ? -30.100 4.838 13.614 1.00 77.75 215 ARG A N 1
ATOM 1645 C CA . ARG A 1 215 ? -31.554 4.589 13.459 1.00 77.75 215 ARG A CA 1
ATOM 1646 C C . ARG A 1 215 ? -32.418 4.769 14.715 1.00 77.75 215 ARG A C 1
ATOM 1648 O O . ARG A 1 215 ? -33.632 4.848 14.560 1.00 77.75 215 ARG A O 1
ATOM 1655 N N . THR A 1 216 ? -31.836 4.877 15.910 1.00 76.94 216 THR A N 1
ATOM 1656 C CA . THR A 1 216 ? -32.571 5.138 17.168 1.00 76.94 216 THR A CA 1
ATOM 1657 C C . THR A 1 216 ? -32.374 6.557 17.690 1.00 76.94 216 THR A C 1
ATOM 1659 O O . THR A 1 216 ? -33.271 7.097 18.331 1.00 76.94 21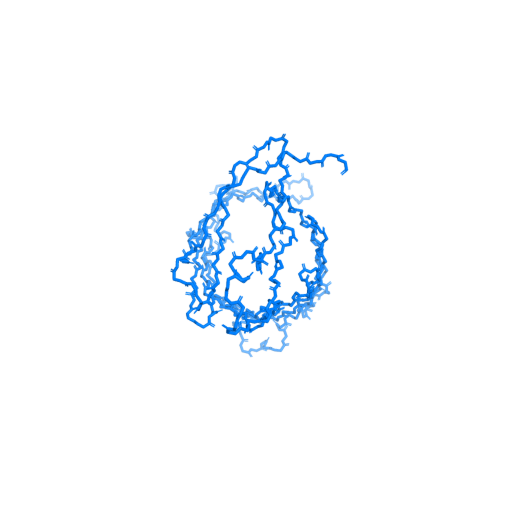6 THR A O 1
ATOM 1662 N N . MET A 1 217 ? -31.220 7.169 17.415 1.00 79.75 217 MET A N 1
ATOM 1663 C CA . MET A 1 217 ? -30.871 8.516 17.871 1.00 79.75 217 MET A CA 1
ATOM 1664 C C . MET A 1 217 ? -30.744 9.475 16.682 1.00 79.75 217 MET A C 1
ATOM 1666 O O . MET A 1 217 ? -30.257 9.099 15.616 1.00 79.75 217 MET A O 1
ATOM 1670 N N . SER A 1 218 ? -31.181 10.723 16.867 1.00 81.88 218 SER A N 1
ATOM 1671 C CA . SER A 1 218 ? -30.984 11.826 15.910 1.00 81.88 218 SER A CA 1
ATOM 1672 C C . SER A 1 218 ? -29.790 12.715 16.269 1.00 81.88 218 SER A C 1
ATOM 1674 O O . SER A 1 218 ? -29.202 13.342 15.390 1.00 81.88 218 SER A O 1
ATOM 1676 N N . VAL A 1 219 ? -29.412 12.749 17.549 1.00 85.50 219 VAL A N 1
ATOM 1677 C CA . VAL A 1 219 ? -28.297 13.527 18.100 1.00 85.50 219 VAL A CA 1
ATOM 1678 C C . VAL A 1 219 ? -27.439 12.581 18.942 1.00 85.50 219 VAL A C 1
ATOM 1680 O O . VAL A 1 219 ? -28.011 11.786 19.691 1.00 85.50 219 VAL A O 1
ATOM 1683 N N . PRO A 1 220 ? -26.098 12.619 18.822 1.00 84.75 220 PRO A N 1
ATOM 1684 C CA . PRO A 1 220 ? -25.239 11.779 19.644 1.00 84.75 220 PRO A CA 1
ATOM 1685 C C . PRO A 1 220 ? -25.329 12.216 21.106 1.00 84.75 220 PRO A C 1
ATOM 1687 O O . PRO A 1 220 ? -25.372 13.410 21.403 1.00 84.75 220 PRO A O 1
ATOM 1690 N N . HIS A 1 221 ? -25.314 11.252 22.020 1.00 83.75 221 HIS A N 1
ATOM 1691 C CA . HIS A 1 221 ? -25.098 11.551 23.428 1.00 83.75 221 HIS A CA 1
ATOM 1692 C C . HIS A 1 221 ? -23.608 11.827 23.634 1.00 83.75 221 HIS A C 1
ATOM 1694 O O . HIS A 1 221 ? -22.777 11.039 23.185 1.00 83.75 221 HIS A O 1
ATOM 1700 N N . THR A 1 222 ? -23.268 12.944 24.271 1.00 86.81 222 THR A N 1
ATOM 1701 C CA . THR A 1 222 ? -21.878 13.335 24.520 1.00 86.81 222 THR A CA 1
ATOM 1702 C C . THR A 1 222 ? -21.639 13.545 25.999 1.00 86.81 222 THR A C 1
ATOM 1704 O O . THR A 1 222 ? -22.357 14.322 26.627 1.00 86.81 222 THR A O 1
ATOM 1707 N N . GLU A 1 223 ? -20.580 12.935 26.512 1.00 84.94 223 GLU A N 1
ATOM 1708 C CA . GLU A 1 223 ? -20.139 13.086 27.892 1.00 84.94 223 GLU A CA 1
ATOM 1709 C C . GLU A 1 223 ? -18.657 13.465 27.925 1.00 84.94 223 GLU A C 1
ATOM 1711 O O . GLU A 1 223 ? -17.864 13.032 27.082 1.00 84.94 223 GLU A O 1
ATOM 1716 N N . ARG A 1 224 ? -18.277 14.319 28.877 1.00 87.38 224 ARG A N 1
ATOM 1717 C CA . ARG A 1 224 ? -16.882 14.701 29.095 1.00 87.38 224 ARG A CA 1
ATOM 1718 C C . ARG A 1 224 ? -16.356 13.921 30.292 1.00 87.38 224 ARG A C 1
ATOM 1720 O O . ARG A 1 224 ? -16.894 14.048 31.385 1.00 87.38 224 ARG A O 1
ATOM 1727 N N . VAL A 1 225 ? -15.295 13.154 30.070 1.00 85.38 225 VAL A N 1
ATOM 1728 C CA . VAL A 1 225 ? -14.679 12.289 31.079 1.00 85.38 225 VAL A CA 1
ATOM 1729 C C . VAL A 1 225 ? -13.190 12.607 31.145 1.00 85.38 225 VAL A C 1
ATOM 1731 O O . VAL A 1 225 ? -12.534 12.746 30.113 1.00 85.38 225 VAL A O 1
ATOM 1734 N N . THR A 1 226 ? -12.645 12.718 32.352 1.00 87.25 226 THR A N 1
ATOM 1735 C CA . THR A 1 226 ? -11.199 12.841 32.562 1.00 87.25 226 THR A CA 1
ATOM 1736 C C . THR A 1 226 ? -10.618 11.444 32.727 1.00 87.25 226 THR A C 1
ATOM 1738 O O . THR A 1 226 ? -10.892 10.763 33.716 1.00 87.25 226 THR A O 1
ATOM 1741 N N . LEU A 1 227 ? -9.826 10.996 31.754 1.00 84.50 227 LEU A N 1
ATOM 1742 C CA . LEU A 1 227 ? -9.147 9.710 31.846 1.00 84.50 227 LEU A CA 1
ATOM 1743 C C . LEU A 1 227 ? -7.930 9.837 32.768 1.00 84.50 227 LEU A C 1
ATOM 1745 O O . LEU A 1 227 ? -7.120 10.753 32.577 1.00 84.50 227 LEU A O 1
ATOM 1749 N N . PRO A 1 228 ? -7.756 8.916 33.732 1.00 84.00 228 PRO A N 1
ATOM 1750 C CA . PRO A 1 228 ? -6.567 8.896 34.574 1.00 84.00 228 PRO A CA 1
ATOM 1751 C C . PRO A 1 228 ? -5.303 8.674 33.724 1.00 84.00 228 PRO A C 1
ATOM 1753 O O . PRO A 1 228 ? -5.402 8.197 32.590 1.00 84.00 228 PRO A O 1
ATOM 1756 N N . PRO A 1 229 ? -4.111 9.036 34.226 1.00 83.12 229 PRO A N 1
ATOM 1757 C CA . PRO A 1 229 ? -2.853 8.766 33.533 1.00 83.12 229 PRO A CA 1
ATOM 1758 C C . PRO A 1 229 ? -2.634 7.256 33.355 1.00 83.12 229 PRO A C 1
ATOM 1760 O O . PRO A 1 229 ? -3.260 6.441 34.037 1.00 83.12 229 PRO A O 1
ATOM 1763 N N . GLN A 1 230 ? -1.744 6.884 32.434 1.00 77.81 230 GLN A N 1
ATOM 1764 C CA . GLN A 1 230 ? -1.381 5.492 32.172 1.00 77.81 230 GLN A CA 1
ATOM 1765 C C . GLN A 1 230 ? -1.011 4.775 33.481 1.00 77.81 230 GLN A C 1
ATOM 1767 O O . GLN A 1 230 ? -0.053 5.155 34.151 1.00 77.81 230 GLN A O 1
ATOM 1772 N N . SER A 1 231 ? -1.762 3.724 33.824 1.00 64.88 231 SER A N 1
ATOM 1773 C CA . SER A 1 231 ? -1.418 2.857 34.952 1.00 64.88 231 SER A CA 1
ATOM 1774 C C . SER A 1 231 ? -0.194 2.021 34.576 1.00 64.88 231 SER A C 1
ATOM 1776 O O . SER A 1 231 ? -0.195 1.351 33.541 1.00 64.88 231 SER A O 1
ATOM 1778 N N . THR A 1 232 ? 0.866 2.118 35.377 1.00 55.06 232 THR A N 1
ATOM 1779 C CA . THR A 1 232 ? 2.124 1.368 35.222 1.00 55.06 232 THR A CA 1
ATOM 1780 C C . THR A 1 232 ? 2.134 0.040 35.988 1.00 55.06 232 THR A C 1
ATOM 1782 O O . THR A 1 232 ? 3.194 -0.573 36.092 1.00 55.06 232 THR A O 1
ATOM 1785 N N . GLU A 1 233 ? 0.988 -0.387 36.529 1.00 40.09 233 GLU A N 1
ATOM 1786 C CA . GLU A 1 233 ? 0.801 -1.701 37.170 1.00 40.09 233 GLU A CA 1
ATOM 1787 C C . GLU A 1 233 ? 0.341 -2.786 36.189 1.00 40.09 233 GLU A C 1
ATOM 1789 O O . GLU A 1 233 ? -0.522 -2.494 35.325 1.00 40.09 233 GLU A O 1
#